Protein 8UKP (pdb70)

Sequence (337 aa):
GFLRSASLGRRASFHLKEFLAKAKEDFLKKWETPSQNTAQLDQFDRIKTLGTGSFGRVMLVKHKESGNHYAMKILDKQKVVKLKQIEHTLNEKRILQAVNFPFLVKLEFSFKDNSNLYMVMEYVAGGEMFSHLRRIGRFEPHARFYAAQIVLTFEYLHSLDLIYRDLKPENLLIDQQGYIQVTDFGFAKRVKGRTWLCGTPEYLAPEIILSKGYNKAVDWWALGVLIYEMAAGYPPFFADQPIQIYEKIVSGKVRFPSHFSSDLKDLLRNLLQVDLTKRFGNLKNGVNDIKNHKWFATTDWIAIYQRKVEAPFIPKFGDTSNFDSINEKCGKEFTEF

Secondary structure (DSSP, 8-state):
----GGGTS----EE-/-HHHHHHHHHHHHHHHS-----S-TTTEEEEEEEEE-SSEEEEEEEETTTTEEEEEEEEBHHHHHHTSTHHHHHHHHHHHHH---TTBPPEEEEEE-SSBEEEEE----S-BHHHHHHHHS---HHHHHHHHHHHHHHHHHHHTTEE-----GGGEEEPTTS-EEE---TT-EE-SS-B--EE-GGG--HHHHTS--B-THHHHHHHHHHHHHHHHSS-SS--SSHHHHHHHHHHT--PPPTT--HHHHHHHHHHT-SSTTSSTTSSSSTTHHHHTSGGGTT--HHHHHHT-S--S---------S----S--SGGGGS--

Radius of gyration: 19.9 Å; Cα contacts (8 Å, |Δi|>4): 586; chains: 2; bounding box: 53×50×52 Å

Structure (mmCIF, N/CA/C/O backbone):
data_8UKP
#
_entry.id   8UKP
#
_cell.length_a   118.630
_cell.length_b   118.630
_cell.length_c   57.110
_cell.angle_alpha   90.00
_cell.angle_beta   90.00
_cell.angle_gamma   90.00
#
_symmetry.space_group_name_H-M   'P 41 21 2'
#
loop_
_entity.id
_entity.type
_entity.pdbx_description
1 polymer ARG-GLY-PHE-LEU-ARG-SER-ALA-SER-LEU-GLY-ARG-ARG-ALA-SER-PHE-HIS-LEU
2 polymer 'cAMP-dependent protein kinase catalytic subunit alpha'
3 non-polymer 'MAGNESIUM ION'
4 non-polymer 'PHOSPHOAMINOPHOSPHONIC ACID-ADENYLATE ESTER'
5 water water
#
loop_
_atom_site.group_PDB
_atom_site.id
_atom_site.type_symbol
_atom_site.label_atom_id
_atom_site.label_alt_id
_atom_site.label_comp_id
_atom_site.label_asym_id
_atom_site.label_entity_id
_atom_site.label_seq_id
_atom_site.pdbx_PDB_ins_code
_atom_site.Cartn_x
_atom_site.Cartn_y
_atom_site.Cartn_z
_atom_site.occupancy
_atom_site.B_iso_or_equiv
_atom_site.auth_seq_id
_atom_site.auth_comp_id
_atom_site.auth_asym_id
_atom_site.auth_atom_id
_atom_site.pdbx_PDB_model_num
ATOM 1 N N . GLY A 1 2 ? 4.305 57.555 -21.682 1.00 79.28 1969 GLY C N 1
ATOM 2 C CA . GLY A 1 2 ? 5.666 57.177 -21.348 1.00 86.45 1969 GLY C CA 1
ATOM 3 C C . GLY A 1 2 ? 6.011 57.403 -19.889 1.00 104.73 1969 GLY C C 1
ATOM 4 O O . GLY A 1 2 ? 7.053 57.976 -19.569 1.00 107.44 1969 GLY C O 1
ATOM 5 N N . PHE A 1 3 ? 5.130 56.951 -19.001 1.00 107.18 1970 PHE C N 1
ATOM 6 C CA . PHE A 1 3 ? 5.304 57.091 -17.564 1.00 105.21 1970 PHE C CA 1
ATOM 7 C C . PHE A 1 3 ? 5.291 55.719 -16.902 1.00 91.88 1970 PHE C C 1
ATOM 8 O O . PHE A 1 3 ? 4.932 54.708 -17.512 1.00 71.94 1970 PHE C O 1
ATOM 16 N N . LEU A 1 4 ? 5.693 55.697 -15.634 1.00 96.30 1971 LEU C N 1
ATOM 17 C CA . LEU A 1 4 ? 5.619 54.512 -14.780 1.00 75.69 1971 LEU C CA 1
ATOM 18 C C . LEU A 1 4 ? 4.683 54.865 -13.630 1.00 83.87 1971 LEU C C 1
ATOM 19 O O . LEU A 1 4 ? 5.124 55.220 -12.535 1.00 86.70 1971 LEU C O 1
ATOM 24 N N . ARG A 1 5 ? 3.381 54.776 -13.889 1.00 76.76 1972 ARG C N 1
ATOM 25 C CA . ARG A 1 5 ? 2.384 55.194 -12.914 1.00 82.35 1972 ARG C CA 1
ATOM 26 C C . ARG A 1 5 ? 2.231 54.148 -11.817 1.00 77.28 1972 ARG C C 1
ATOM 27 O O . ARG A 1 5 ? 2.239 52.941 -12.083 1.00 68.05 1972 ARG C O 1
ATOM 35 N N . SER A 1 6 ? 2.096 54.624 -10.575 1.00 78.33 1973 SER C N 1
ATOM 36 C CA . SER A 1 6 ? 2.038 53.732 -9.422 1.00 80.21 1973 SER C CA 1
ATOM 37 C C . SER A 1 6 ? 0.821 52.816 -9.441 1.00 75.69 1973 SER C C 1
ATOM 38 O O . SER A 1 6 ? 0.865 51.743 -8.830 1.00 74.93 1973 SER C O 1
ATOM 41 N N . ALA A 1 7 ? -0.261 53.210 -10.118 1.00 62.40 1974 ALA C N 1
ATOM 42 C CA . ALA A 1 7 ? -1.404 52.314 -10.255 1.00 52.39 1974 ALA C CA 1
ATOM 43 C C . ALA A 1 7 ? -1.047 51.082 -11.074 1.00 63.02 1974 ALA C C 1
ATOM 44 O O . ALA A 1 7 ? -1.612 50.005 -10.855 1.00 75.73 1974 ALA C O 1
ATOM 46 N N . SER A 1 8 ? -0.120 51.222 -12.022 1.00 55.91 1975 SER C N 1
ATOM 47 C CA . SER A 1 8 ? 0.375 50.080 -12.779 1.00 55.63 1975 SER C CA 1
ATOM 48 C C . SER A 1 8 ? 1.407 49.269 -12.009 1.00 51.38 1975 SER C C 1
ATOM 49 O O . SER A 1 8 ? 1.834 48.218 -12.499 1.00 63.36 1975 SER C O 1
ATOM 52 N N . LEU A 1 9 ? 1.815 49.726 -10.827 1.00 60.20 1976 LEU C N 1
ATOM 53 C CA . LEU A 1 9 ? 2.797 49.030 -10.009 1.00 52.16 1976 LEU C CA 1
ATOM 54 C C . LEU A 1 9 ? 2.210 48.477 -8.719 1.00 47.20 1976 LEU C C 1
ATOM 55 O O . LEU A 1 9 ? 2.917 47.786 -7.979 1.00 48.64 1976 LEU C O 1
ATOM 60 N N . GLY A 1 10 ? 0.944 48.764 -8.428 1.00 34.89 1977 GLY C N 1
ATOM 61 C CA . GLY A 1 10 ? 0.294 48.219 -7.258 1.00 26.33 1977 GLY C CA 1
ATOM 62 C C . GLY A 1 10 ? -0.063 46.755 -7.429 1.00 32.56 1977 GLY C C 1
ATOM 63 O O . GLY A 1 10 ? 0.142 46.143 -8.478 1.00 47.62 1977 GLY C O 1
ATOM 64 N N . ARG A 1 11 ? -0.605 46.183 -6.356 1.00 26.69 1978 ARG C N 1
ATOM 65 C CA . ARG A 1 11 ? -1.029 44.791 -6.386 1.00 25.45 1978 ARG C CA 1
ATOM 66 C C . ARG A 1 11 ? -2.149 44.607 -7.404 1.00 25.93 1978 ARG C C 1
ATOM 67 O O . ARG A 1 11 ? -2.952 45.512 -7.647 1.00 49.54 1978 ARG C O 1
ATOM 75 N N . ARG A 1 12 ? -2.195 43.425 -8.011 1.00 44.44 1979 ARG C N 1
ATOM 76 C CA . ARG A 1 12 ? -3.121 43.144 -9.100 1.00 36.69 1979 ARG C CA 1
ATOM 77 C C . ARG A 1 12 ? -4.007 41.961 -8.739 1.00 34.09 1979 ARG C C 1
ATOM 78 O O . ARG A 1 12 ? -3.510 40.912 -8.316 1.00 42.22 1979 ARG C O 1
ATOM 86 N N . ALA A 1 13 ? -5.312 42.137 -8.908 1.00 53.85 1980 ALA C N 1
ATOM 87 C CA . ALA A 1 13 ? -6.283 41.088 -8.648 1.00 45.87 1980 ALA C CA 1
ATOM 88 C C . ALA A 1 13 ? -6.569 40.303 -9.926 1.00 55.07 1980 ALA C C 1
ATOM 89 O O . ALA A 1 13 ? -6.222 40.717 -11.035 1.00 59.99 1980 ALA C O 1
ATOM 91 N N . SER A 1 14 ? -7.213 39.152 -9.756 1.00 76.95 1981 SER C N 1
ATOM 92 C CA . SER A 1 14 ? -7.545 38.264 -10.860 1.00 87.43 1981 SER C CA 1
ATOM 93 C C . SER A 1 14 ? -9.041 38.319 -11.140 1.00 102.47 1981 SER C C 1
ATOM 94 O O . SER A 1 14 ? -9.857 38.303 -10.213 1.00 107.20 1981 SER C O 1
ATOM 97 N N . PHE A 1 15 ? -9.393 38.387 -12.419 1.00 111.46 1982 PHE C N 1
ATOM 98 C CA . PHE A 1 15 ? -10.779 38.432 -12.856 1.00 120.35 1982 PHE C CA 1
ATOM 99 C C . PHE A 1 15 ? -11.211 37.075 -13.401 1.00 137.35 1982 PHE C C 1
ATOM 100 O O . PHE A 1 15 ? -10.387 36.205 -13.696 1.00 108.66 1982 PHE C O 1
ATOM 108 N N . HIS A 1 16 ? -12.525 36.905 -13.535 1.00 191.26 1983 HIS C N 1
ATOM 109 C CA . HIS A 1 16 ? -13.087 35.674 -14.076 1.00 184.88 1983 HIS C CA 1
ATOM 110 C C . HIS A 1 16 ? -14.379 35.988 -14.812 1.00 191.18 1983 HIS C C 1
ATOM 111 O O . HIS A 1 16 ? -15.259 36.661 -14.267 1.00 191.66 1983 HIS C O 1
ATOM 118 N N . LEU A 1 17 ? -14.486 35.500 -16.045 1.00 151.84 1984 LEU C N 1
ATOM 119 C CA . LEU A 1 17 ? -15.704 35.649 -16.835 1.00 137.00 1984 LEU C CA 1
ATOM 120 C C . LEU A 1 17 ? -16.052 34.342 -17.540 1.00 124.06 1984 LEU C C 1
ATOM 121 O O . LEU A 1 17 ? -16.375 33.345 -16.897 1.00 129.91 1984 LEU C O 1
ATOM 126 N N . LYS B 2 5 ? 12.669 9.496 -17.619 1.00 102.80 16 LYS E N 1
ATOM 127 C CA . LYS B 2 5 ? 11.264 9.697 -17.288 1.00 98.65 16 LYS E CA 1
ATOM 128 C C . LYS B 2 5 ? 10.861 8.861 -16.078 1.00 107.34 16 LYS E C 1
ATOM 129 O O . LYS B 2 5 ? 9.675 8.616 -15.851 1.00 108.96 16 LYS E O 1
ATOM 131 N N . GLU B 2 6 ? 11.858 8.422 -15.306 1.00 115.53 17 GLU E N 1
ATOM 132 C CA . GLU B 2 6 ? 11.578 7.644 -14.102 1.00 114.84 17 GLU E CA 1
ATOM 133 C C . GLU B 2 6 ? 10.768 8.461 -13.104 1.00 112.82 17 GLU E C 1
ATOM 134 O O . GLU B 2 6 ? 9.754 7.991 -12.574 1.00 112.98 17 GLU E O 1
ATOM 136 N N . PHE B 2 7 ? 11.202 9.695 -12.836 1.00 123.77 18 PHE E N 1
ATOM 137 C CA . PHE B 2 7 ? 10.421 10.583 -11.983 1.00 127.29 18 PHE E CA 1
ATOM 138 C C . PHE B 2 7 ? 9.141 11.034 -12.674 1.00 124.64 18 PHE E C 1
ATOM 139 O O . PHE B 2 7 ? 8.144 11.327 -12.003 1.00 119.39 18 PHE E O 1
ATOM 147 N N . LEU B 2 8 ? 9.143 11.083 -14.008 1.00 115.06 19 LEU E N 1
ATOM 148 C CA . LEU B 2 8 ? 7.949 11.490 -14.742 1.00 111.72 19 LEU E CA 1
ATOM 149 C C . LEU B 2 8 ? 6.852 10.438 -14.632 1.00 98.07 19 LEU E C 1
ATOM 150 O O . LEU B 2 8 ? 5.694 10.762 -14.343 1.00 92.68 19 LEU E O 1
ATOM 155 N N . ALA B 2 9 ? 7.198 9.169 -14.861 1.00 101.88 20 ALA E N 1
ATOM 156 C CA . ALA B 2 9 ? 6.202 8.105 -14.779 1.00 88.05 20 ALA E CA 1
ATOM 157 C C . ALA B 2 9 ? 5.778 7.839 -13.340 1.00 86.89 20 ALA E C 1
ATOM 158 O O . ALA B 2 9 ? 4.621 7.480 -13.094 1.00 85.46 20 ALA E O 1
ATOM 160 N N . LYS B 2 10 ? 6.695 8.000 -12.383 1.00 90.38 21 LYS E N 1
ATOM 161 C CA . LYS B 2 10 ? 6.331 7.835 -10.979 1.00 94.33 21 LYS E CA 1
ATOM 162 C C . LYS B 2 10 ? 5.342 8.906 -10.541 1.00 92.40 21 LYS E C 1
ATOM 163 O O . LYS B 2 10 ? 4.406 8.626 -9.783 1.00 90.52 21 LYS E O 1
ATOM 169 N N . ALA B 2 11 ? 5.532 10.139 -11.013 1.00 94.39 22 ALA E N 1
ATOM 170 C CA . ALA B 2 11 ? 4.632 11.225 -10.638 1.00 81.13 22 ALA E CA 1
ATOM 171 C C . ALA B 2 11 ? 3.249 11.025 -11.243 1.00 82.96 22 ALA E C 1
ATOM 172 O O . ALA B 2 11 ? 2.234 11.166 -10.551 1.00 84.06 22 ALA E O 1
ATOM 174 N N . LYS B 2 12 ? 3.188 10.688 -12.535 1.00 78.06 23 LYS E N 1
ATOM 175 C CA . LYS B 2 12 ? 1.897 10.523 -13.197 1.00 76.97 23 LYS E CA 1
ATOM 176 C C . LYS B 2 12 ? 1.099 9.379 -12.586 1.00 68.79 23 LYS E C 1
ATOM 177 O O . LYS B 2 12 ? -0.117 9.495 -12.395 1.00 74.86 23 LYS E O 1
ATOM 183 N N . GLU B 2 13 ? 1.764 8.265 -12.273 1.00 71.82 24 GLU E N 1
ATOM 184 C CA . GLU B 2 13 ? 1.063 7.125 -11.690 1.00 86.19 24 GLU E CA 1
ATOM 185 C C . GLU B 2 13 ? 0.508 7.468 -10.313 1.00 79.64 24 GLU E C 1
ATOM 186 O O . GLU B 2 13 ? -0.668 7.216 -10.025 1.00 73.76 24 GLU E O 1
ATOM 188 N N . ASP B 2 14 ? 1.342 8.049 -9.447 1.00 75.95 25 ASP E N 1
ATOM 189 C CA . ASP B 2 14 ? 0.881 8.442 -8.121 1.00 73.27 25 ASP E CA 1
ATOM 190 C C . ASP B 2 14 ? -0.103 9.603 -8.170 1.00 77.66 25 ASP E C 1
ATOM 191 O O . ASP B 2 14 ? -0.887 9.775 -7.230 1.00 84.62 25 ASP E O 1
ATOM 196 N N . PHE B 2 15 ? -0.082 10.402 -9.239 1.00 79.53 26 PHE E N 1
ATOM 197 C CA . PHE B 2 15 ? -1.058 11.477 -9.391 1.00 71.21 26 PHE E CA 1
ATOM 198 C C . PHE B 2 15 ? -2.407 10.930 -9.841 1.00 64.27 26 PHE E C 1
ATOM 199 O O . PHE B 2 15 ? -3.434 11.172 -9.196 1.00 68.07 26 PHE E O 1
ATOM 207 N N . LEU B 2 16 ? -2.420 10.189 -10.954 1.00 69.17 27 LEU E N 1
ATOM 208 C CA . LEU B 2 16 ? -3.664 9.612 -11.454 1.00 72.31 27 LEU E CA 1
ATOM 209 C C . LEU B 2 16 ? -4.310 8.692 -10.426 1.00 77.46 27 LEU E C 1
ATOM 210 O O . LEU B 2 16 ? -5.538 8.549 -10.408 1.00 80.19 27 LEU E O 1
ATOM 215 N N . LYS B 2 17 ? -3.506 8.065 -9.565 1.00 73.02 28 LYS E N 1
ATOM 216 C CA . LYS B 2 17 ? -4.064 7.255 -8.487 1.00 68.99 28 LYS E CA 1
ATOM 217 C C . LYS B 2 17 ? -4.700 8.137 -7.420 1.00 72.51 28 LYS E C 1
ATOM 218 O O . LYS B 2 17 ? -5.813 7.864 -6.955 1.00 85.29 28 LYS E O 1
ATOM 220 N N . LYS B 2 18 ? -4.006 9.206 -7.020 1.00 75.85 29 LYS E N 1
ATOM 221 C CA . LYS B 2 18 ? -4.580 10.138 -6.056 1.00 72.71 29 LYS E CA 1
ATOM 222 C C . LYS B 2 18 ? -5.716 10.946 -6.668 1.00 78.11 29 LYS E C 1
ATOM 223 O O . LYS B 2 18 ? -6.638 11.357 -5.954 1.00 83.32 29 LYS E O 1
ATOM 225 N N . TRP B 2 19 ? -5.670 11.176 -7.982 1.00 68.33 30 TRP E N 1
ATOM 226 C CA . TRP B 2 19 ? -6.727 11.933 -8.645 1.00 73.96 30 TRP E CA 1
ATOM 227 C C . TRP B 2 19 ? -8.054 11.186 -8.604 1.00 87.53 30 TRP E C 1
ATOM 228 O O . TRP B 2 19 ? -9.109 11.791 -8.379 1.00 103.50 30 TRP E O 1
ATOM 239 N N . GLU B 2 20 ? -8.022 9.867 -8.817 1.00 92.31 31 GLU E N 1
ATOM 240 C CA . GLU B 2 20 ? -9.257 9.090 -8.824 1.00 94.89 31 GLU E CA 1
ATOM 241 C C . GLU B 2 20 ? -9.864 8.975 -7.433 1.00 98.74 31 GLU E C 1
ATOM 242 O O . GLU B 2 20 ? -11.092 8.933 -7.295 1.00 96.83 31 GLU E O 1
ATOM 248 N N . THR B 2 21 ? -9.033 8.916 -6.400 1.00 107.69 32 THR E N 1
ATOM 249 C CA . THR B 2 21 ? -9.531 8.878 -5.033 1.00 104.11 32 THR E CA 1
ATOM 250 C C . THR B 2 21 ? -9.153 10.164 -4.312 1.00 87.81 32 THR E C 1
ATOM 251 O O . THR B 2 21 ? -8.127 10.210 -3.620 1.00 76.18 32 THR E O 1
ATOM 255 N N . PRO B 2 22 ? -9.948 11.227 -4.444 1.00 89.77 33 PRO E N 1
ATOM 256 C CA . PRO B 2 22 ? -9.625 12.493 -3.773 1.00 105.61 33 PRO E CA 1
ATOM 257 C C . PRO B 2 22 ? -10.049 12.455 -2.313 1.00 108.46 33 PRO E C 1
ATOM 258 O O . PRO B 2 22 ? -11.241 12.482 -1.993 1.00 106.12 33 PRO E O 1
ATOM 262 N N . SER B 2 23 ? -9.063 12.389 -1.420 1.00 102.89 34 SER E N 1
ATOM 263 C CA . SER B 2 23 ? -9.338 12.248 0.003 1.00 96.14 34 SER E CA 1
ATOM 264 C C . SER B 2 23 ? -10.084 13.466 0.539 1.00 103.38 34 SER E C 1
ATOM 265 O O . SER B 2 23 ? -9.980 14.574 0.006 1.00 101.40 34 SER E O 1
ATOM 268 N N . GLN B 2 24 ? -10.846 13.245 1.607 1.00 114.49 35 GLN E N 1
ATOM 269 C CA . GLN B 2 24 ? -11.643 14.300 2.214 1.00 105.11 35 GLN E CA 1
ATOM 270 C C . GLN B 2 24 ? -12.004 13.890 3.633 1.00 110.81 35 GLN E C 1
ATOM 271 O O . GLN B 2 24 ? -11.890 12.720 4.007 1.00 103.20 35 GLN E O 1
ATOM 273 N N . ASN B 2 25 ? -12.448 14.877 4.413 1.00 125.74 36 ASN E N 1
ATOM 274 C CA . ASN B 2 25 ? -12.823 14.672 5.813 1.00 126.35 36 ASN E CA 1
ATOM 275 C C . ASN B 2 25 ? -11.687 14.017 6.595 1.00 129.02 36 ASN E C 1
ATOM 276 O O . ASN B 2 25 ? -11.896 13.090 7.381 1.00 128.97 36 ASN E O 1
ATOM 278 N N . THR B 2 26 ? -10.469 14.508 6.376 1.00 114.70 37 THR E N 1
ATOM 279 C CA . THR B 2 26 ? -9.272 13.939 6.980 1.00 112.95 37 THR E CA 1
ATOM 280 C C . THR B 2 26 ? -8.780 14.731 8.186 1.00 118.95 37 THR E C 1
ATOM 281 O O . THR B 2 26 ? -7.673 14.473 8.671 1.00 115.75 37 THR E O 1
ATOM 285 N N . ALA B 2 27 ? -9.570 15.681 8.679 1.00 112.41 38 ALA E N 1
ATOM 286 C CA . ALA B 2 27 ? -9.230 16.429 9.883 1.00 115.20 38 ALA E CA 1
ATOM 287 C C . ALA B 2 27 ? -10.492 17.109 10.398 1.00 115.18 38 ALA E C 1
ATOM 288 O O . ALA B 2 27 ? -11.558 17.036 9.781 1.00 99.98 38 ALA E O 1
ATOM 290 N N . GLN B 2 28 ? -10.361 17.775 11.542 1.00 119.57 39 GLN E N 1
ATOM 291 C CA . GLN B 2 28 ? -11.467 18.470 12.182 1.00 122.91 39 GLN E CA 1
ATOM 292 C C . GLN B 2 28 ? -11.125 19.943 12.339 1.00 121.35 39 GLN E C 1
ATOM 293 O O . GLN B 2 28 ? -9.987 20.292 12.671 1.00 117.67 39 GLN E O 1
ATOM 295 N N . LEU B 2 29 ? -12.114 20.806 12.087 1.00 117.49 40 LEU E N 1
ATOM 296 C CA . LEU B 2 29 ? -11.923 22.229 12.347 1.00 101.61 40 LEU E CA 1
ATOM 297 C C . LEU B 2 29 ? -11.570 22.468 13.805 1.00 106.94 40 LEU E C 1
ATOM 298 O O . LEU B 2 29 ? -10.717 23.308 14.115 1.00 110.79 40 LEU E O 1
ATOM 303 N N . ASP B 2 30 ? -12.236 21.753 14.715 1.00 110.24 41 ASP E N 1
ATOM 304 C CA . ASP B 2 30 ? -12.014 21.969 16.140 1.00 123.22 41 ASP E CA 1
ATOM 305 C C . ASP B 2 30 ? -10.595 21.605 16.553 1.00 126.73 41 ASP E C 1
ATOM 306 O O . ASP B 2 30 ? -10.076 22.157 17.530 1.00 140.29 41 ASP E O 1
ATOM 308 N N . GLN B 2 31 ? -9.954 20.682 15.830 1.00 121.23 42 GLN E N 1
ATOM 309 C CA . GLN B 2 31 ? -8.595 20.275 16.178 1.00 118.31 42 GLN E CA 1
ATOM 310 C C . GLN B 2 31 ? -7.637 21.458 16.120 1.00 126.55 42 GLN E C 1
ATOM 311 O O . GLN B 2 31 ? -6.856 21.688 17.051 1.00 127.96 42 GLN E O 1
ATOM 313 N N . PHE B 2 32 ? -7.685 22.224 15.035 1.00 118.08 43 PHE E N 1
ATOM 314 C CA . PHE B 2 32 ? -6.900 23.442 14.938 1.00 107.43 43 PHE E CA 1
ATOM 315 C C . PHE B 2 32 ? -7.533 24.542 15.782 1.00 108.81 43 PHE E C 1
ATOM 316 O O . PHE B 2 32 ? -8.757 24.617 15.925 1.00 112.37 43 PHE E O 1
ATOM 324 N N . ASP B 2 33 ? -6.689 25.399 16.346 1.00 104.75 44 ASP E N 1
ATOM 325 C CA . ASP B 2 33 ? -7.149 26.560 17.096 1.00 116.06 44 ASP E CA 1
ATOM 326 C C . ASP B 2 33 ? -6.991 27.817 16.252 1.00 114.15 44 ASP E C 1
ATOM 327 O O . ASP B 2 33 ? -6.029 27.948 15.489 1.00 102.49 44 ASP E O 1
ATOM 332 N N . ARG B 2 34 ? -7.939 28.739 16.399 1.00 108.79 45 ARG E N 1
ATOM 333 C CA . ARG B 2 34 ? -7.924 29.957 15.602 1.00 102.39 45 ARG E CA 1
ATOM 334 C C . ARG B 2 34 ? -6.753 30.848 15.997 1.00 113.39 45 ARG E C 1
ATOM 335 O O . ARG B 2 34 ? -6.543 31.132 17.180 1.00 122.44 45 ARG E O 1
ATOM 343 N N . ILE B 2 35 ? -5.987 31.282 14.997 1.00 110.44 46 ILE E N 1
ATOM 344 C CA . ILE B 2 35 ? -4.915 32.253 15.185 1.00 99.39 46 ILE E CA 1
ATOM 345 C C . ILE B 2 35 ? -5.223 33.445 14.284 1.00 98.77 46 ILE E C 1
ATOM 346 O O . ILE B 2 35 ? -6.291 33.503 13.663 1.00 114.84 46 ILE E O 1
ATOM 351 N N . LYS B 2 36 ? -4.304 34.406 14.212 1.00 81.88 47 LYS E N 1
ATOM 352 C CA . LYS B 2 36 ? -4.540 35.607 13.421 1.00 82.45 47 LYS E CA 1
ATOM 353 C C . LYS B 2 36 ? -4.686 35.265 11.943 1.00 90.95 47 LYS E C 1
ATOM 354 O O . LYS B 2 36 ? -3.916 34.473 11.391 1.00 86.94 47 LYS E O 1
ATOM 356 N N . THR B 2 37 ? -5.683 35.872 11.303 1.00 96.95 48 THR E N 1
ATOM 357 C CA . THR B 2 37 ? -5.942 35.612 9.896 1.00 94.54 48 THR E CA 1
ATOM 358 C C . THR B 2 37 ? -4.892 36.294 9.023 1.00 89.58 48 THR E C 1
ATOM 359 O O . THR B 2 37 ? -4.213 37.237 9.438 1.00 111.60 48 THR E O 1
ATOM 363 N N . LEU B 2 38 ? -4.770 35.804 7.791 1.00 95.42 49 LEU E N 1
ATOM 364 C CA . LEU B 2 38 ? -3.801 36.323 6.833 1.00 96.12 49 LEU E CA 1
ATOM 365 C C . LEU B 2 38 ? -4.432 37.220 5.777 1.00 88.98 49 LEU E C 1
ATOM 366 O O . LEU B 2 38 ? -3.882 38.280 5.464 1.00 84.72 49 LEU E O 1
ATOM 371 N N . GLY B 2 39 ? -5.571 36.820 5.223 1.00 67.81 50 GLY E N 1
ATOM 372 C CA . GLY B 2 39 ? -6.228 37.615 4.200 1.00 92.34 50 GLY E CA 1
ATOM 373 C C . GLY B 2 39 ? -7.632 37.110 3.962 1.00 101.83 50 GLY E C 1
ATOM 374 O O . GLY B 2 39 ? -8.038 36.065 4.475 1.00 99.90 50 GLY E O 1
ATOM 375 N N . THR B 2 40 ? -8.377 37.879 3.172 1.00 99.93 51 THR E N 1
ATOM 376 C CA . THR B 2 40 ? -9.754 37.538 2.850 1.00 97.21 51 THR E CA 1
ATOM 377 C C . THR B 2 40 ? -10.008 37.799 1.373 1.00 113.53 51 THR E C 1
ATOM 378 O O . THR B 2 40 ? -9.269 38.533 0.712 1.00 103.39 51 THR E O 1
ATOM 382 N N . GLY B 2 41 ? -11.070 37.183 0.863 1.00 109.28 52 GLY E N 1
ATOM 383 C CA . GLY B 2 41 ? -11.478 37.381 -0.512 1.00 114.66 52 GLY E CA 1
ATOM 384 C C . GLY B 2 41 ? -12.979 37.522 -0.644 1.00 115.91 52 GLY E C 1
ATOM 385 O O . GLY B 2 41 ? -13.694 37.569 0.362 1.00 112.61 52 GLY E O 1
ATOM 38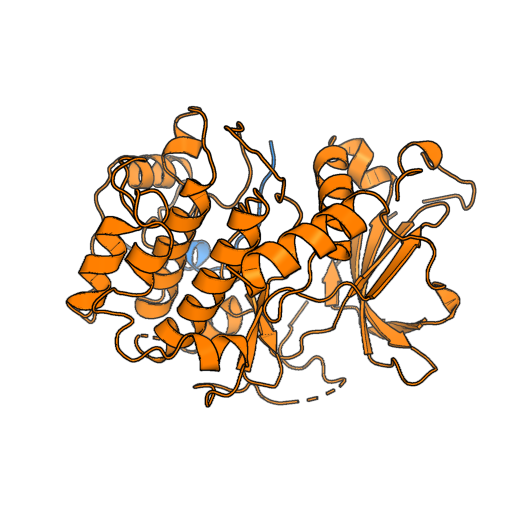6 N N . SER B 2 42 ? -13.472 37.594 -1.882 1.00 120.63 53 SER E N 1
ATOM 387 C CA . SER B 2 42 ? -14.912 37.700 -2.088 1.00 124.99 53 SER E CA 1
ATOM 388 C C . SER B 2 42 ? -15.627 36.406 -1.729 1.00 125.83 53 SER E C 1
ATOM 389 O O . SER B 2 42 ? -16.800 36.435 -1.339 1.00 140.84 53 SER E O 1
ATOM 392 N N . PHE B 2 43 ? -14.941 35.267 -1.843 1.00 131.19 54 PHE E N 1
ATOM 393 C CA . PHE B 2 43 ? -15.566 33.972 -1.602 1.00 136.15 54 PHE E CA 1
ATOM 394 C C . PHE B 2 43 ? -15.344 33.463 -0.185 1.00 116.58 54 PHE E C 1
ATOM 395 O O . PHE B 2 43 ? -16.223 32.809 0.383 1.00 107.24 54 PHE E O 1
ATOM 403 N N . GLY B 2 44 ? -14.196 33.736 0.401 1.00 108.68 55 GLY E N 1
ATOM 404 C CA . GLY B 2 44 ? -13.929 33.263 1.738 1.00 84.05 55 GLY E CA 1
ATOM 405 C C . GLY B 2 44 ? -12.823 34.029 2.404 1.00 99.31 55 GLY E C 1
ATOM 406 O O . GLY B 2 44 ? -12.544 35.180 2.066 1.00 89.09 55 GLY E O 1
ATOM 407 N N . ARG B 2 45 ? -12.186 33.371 3.368 1.00 89.50 56 ARG E N 1
ATOM 408 C CA . ARG B 2 45 ? -11.095 33.956 4.129 1.00 88.90 56 ARG E CA 1
ATOM 409 C C . ARG B 2 45 ? -9.915 32.997 4.148 1.00 74.86 56 ARG E C 1
ATOM 410 O O . ARG B 2 45 ? -10.083 31.774 4.176 1.00 65.93 56 ARG E O 1
ATOM 412 N N . VAL B 2 46 ? -8.715 33.569 4.127 1.00 74.03 57 VAL E N 1
ATOM 413 C CA . VAL B 2 46 ? -7.469 32.818 4.215 1.00 71.60 57 VAL E CA 1
ATOM 414 C C . VAL B 2 46 ? -6.838 33.118 5.566 1.00 88.45 57 VAL E C 1
ATOM 415 O O . VAL B 2 46 ? -6.600 34.285 5.901 1.00 95.58 57 VAL E O 1
ATOM 419 N N . MET B 2 47 ? -6.566 32.073 6.340 1.00 84.24 58 MET E N 1
ATOM 420 C CA . MET B 2 47 ? -6.119 32.235 7.713 1.00 71.75 58 MET E CA 1
ATOM 421 C C . MET B 2 47 ? -4.878 31.395 7.975 1.00 84.13 58 MET E C 1
ATOM 422 O O . MET B 2 47 ? -4.502 30.521 7.189 1.00 80.30 58 MET E O 1
ATOM 427 N N . LEU B 2 48 ? -4.240 31.689 9.104 1.00 90.34 59 LEU E N 1
ATOM 428 C CA . LEU B 2 48 ? -3.157 30.889 9.658 1.00 81.89 59 LEU E CA 1
ATOM 429 C C . LEU B 2 48 ? -3.653 30.284 10.963 1.00 95.17 59 LEU E C 1
ATOM 430 O O . LEU B 2 48 ? -4.106 31.012 11.852 1.00 86.73 59 LEU E O 1
ATOM 435 N N . VAL B 2 49 ? -3.587 28.957 11.070 1.00 111.53 60 VAL E N 1
ATOM 436 C CA . VAL B 2 49 ? -4.081 28.248 12.240 1.00 115.37 60 VAL E CA 1
ATOM 437 C C . VAL B 2 49 ? -2.965 27.381 12.806 1.00 118.73 60 VAL E C 1
ATOM 438 O O . VAL B 2 49 ? -1.984 27.067 12.129 1.00 121.12 60 VAL E O 1
ATOM 442 N N . LYS B 2 50 ? -3.131 26.995 14.068 1.00 112.16 61 LYS E N 1
ATOM 443 C CA . LYS B 2 50 ? -2.166 26.166 14.775 1.00 114.75 61 LYS E CA 1
ATOM 444 C C . LYS B 2 50 ? -2.851 24.898 15.261 1.00 110.33 61 LYS E C 1
ATOM 445 O O . LYS B 2 50 ? -3.913 24.963 15.889 1.00 97.37 61 LYS E O 1
ATOM 447 N N . HIS B 2 51 ? -2.246 23.750 14.967 1.00 107.62 62 HIS E N 1
ATOM 448 C CA . HIS B 2 51 ? -2.756 22.469 15.432 1.00 106.08 62 HIS E CA 1
ATOM 449 C C . HIS B 2 51 ? -2.223 22.181 16.828 1.00 108.43 62 HIS E C 1
ATOM 450 O O . HIS B 2 51 ? -1.067 22.482 17.138 1.00 109.00 62 HIS E O 1
ATOM 457 N N . LYS B 2 52 ? -3.078 21.593 17.671 1.00 113.91 63 LYS E N 1
ATOM 458 C CA . LYS B 2 52 ? -2.684 21.320 19.050 1.00 114.27 63 LYS E CA 1
ATOM 459 C C . LYS B 2 52 ? -1.557 20.299 19.126 1.00 117.78 63 LYS E C 1
ATOM 460 O O . LYS B 2 52 ? -0.696 20.392 20.008 1.00 110.41 63 LYS E O 1
ATOM 466 N N . GLU B 2 53 ? -1.537 19.329 18.212 1.00 126.59 64 GLU E N 1
ATOM 467 C CA . GLU B 2 53 ? -0.458 18.349 18.166 1.00 133.48 64 GLU E CA 1
ATOM 468 C C . GLU B 2 53 ? 0.789 18.957 17.538 1.00 133.08 64 GLU E C 1
ATOM 469 O O . GLU B 2 53 ? 0.944 20.183 17.509 1.00 127.39 64 GLU E O 1
ATOM 471 N N . SER B 2 54 ? 1.684 18.110 17.027 1.00 148.09 65 SER E N 1
ATOM 472 C CA . SER B 2 54 ? 2.930 18.593 16.442 1.00 162.31 65 SER E CA 1
ATOM 473 C C . SER B 2 54 ? 2.725 19.333 15.126 1.00 157.03 65 SER E C 1
ATOM 474 O O . SER B 2 54 ? 3.684 19.924 14.617 1.00 164.68 65 SER E O 1
ATOM 477 N N . GLY B 2 55 ? 1.513 19.313 14.564 1.00 133.45 66 GLY E N 1
ATOM 478 C CA . GLY B 2 55 ? 1.272 20.035 13.324 1.00 127.42 66 GLY E CA 1
ATOM 479 C C . GLY B 2 55 ? 1.528 21.524 13.463 1.00 129.34 66 GLY E C 1
ATOM 480 O O . GLY B 2 55 ? 2.244 22.122 12.657 1.00 121.85 66 GLY E O 1
ATOM 481 N N . ASN B 2 56 ? 0.943 22.137 14.489 1.00 128.49 67 ASN E N 1
ATOM 482 C CA . ASN B 2 56 ? 1.175 23.543 14.847 1.00 117.45 67 ASN E CA 1
ATOM 483 C C . ASN B 2 56 ? 0.750 24.415 13.667 1.00 122.74 67 ASN E C 1
ATOM 484 O O . ASN B 2 56 ? -0.357 24.218 13.141 1.00 123.34 67 ASN E O 1
ATOM 486 N N . HIS B 2 57 ? 1.583 25.349 13.209 1.00 132.79 68 HIS E N 1
ATOM 487 C CA . HIS B 2 57 ? 1.139 26.381 12.280 1.00 132.92 68 HIS E CA 1
ATOM 488 C C . HIS B 2 57 ? 0.726 25.790 10.935 1.00 127.21 68 HIS E C 1
ATOM 489 O O . HIS B 2 57 ? 1.378 24.887 10.404 1.00 131.87 68 HIS E O 1
ATOM 496 N N . TYR B 2 58 ? -0.367 26.319 10.386 1.00 103.95 69 TYR E N 1
ATOM 497 C CA . TYR B 2 58 ? -0.913 25.873 9.112 1.00 90.17 69 TYR E CA 1
ATOM 498 C C . TYR B 2 58 ? -1.744 26.999 8.515 1.00 85.96 69 TYR E C 1
ATOM 499 O O . TYR B 2 58 ? -2.417 27.730 9.245 1.00 93.63 69 TYR E O 1
ATOM 508 N N . ALA B 2 59 ? -1.697 27.128 7.192 1.00 72.80 70 ALA E N 1
ATOM 509 C CA . ALA B 2 59 ? -2.506 28.101 6.469 1.00 71.24 70 ALA E CA 1
ATOM 510 C C . ALA B 2 59 ? -3.753 27.413 5.932 1.00 75.40 70 ALA E C 1
ATOM 511 O O . ALA B 2 59 ? -3.656 26.393 5.243 1.00 69.99 70 ALA E O 1
ATOM 513 N N . MET B 2 60 ? -4.921 27.967 6.246 1.00 60.18 71 MET E N 1
ATOM 514 C CA . MET B 2 60 ? -6.187 27.332 5.909 1.00 67.98 71 MET E CA 1
ATOM 515 C C . MET B 2 60 ? -7.129 28.339 5.267 1.00 63.12 71 MET E C 1
ATOM 516 O O . MET B 2 60 ? -7.187 29.501 5.681 1.00 59.81 71 MET E O 1
ATOM 521 N N . LYS B 2 61 ? -7.869 27.884 4.258 1.00 62.33 72 LYS E N 1
ATOM 522 C CA . LYS B 2 61 ? -8.881 28.688 3.590 1.00 68.86 72 LYS E CA 1
ATOM 523 C C . LYS B 2 61 ? -10.270 28.221 4.006 1.00 63.20 72 LYS E C 1
ATOM 524 O O . LYS B 2 61 ? -10.537 27.016 4.074 1.00 64.70 72 LYS E O 1
ATOM 530 N N . ILE B 2 62 ? -11.148 29.180 4.289 1.00 59.92 73 ILE E N 1
ATOM 531 C CA . ILE B 2 62 ? -12.528 28.910 4.679 1.00 74.19 73 ILE E CA 1
ATOM 532 C C . ILE B 2 62 ? -13.426 29.566 3.640 1.00 80.20 73 ILE E C 1
ATOM 533 O O . ILE B 2 62 ? -13.546 30.796 3.604 1.00 59.41 73 ILE E O 1
ATOM 538 N N . LEU B 2 63 ? -14.060 28.753 2.801 1.00 97.71 74 LEU E N 1
ATOM 539 C CA . LEU B 2 63 ? -14.906 29.241 1.721 1.00 108.11 74 LEU E CA 1
ATOM 540 C C . LEU B 2 63 ? -16.368 28.936 2.015 1.00 111.19 74 LEU E C 1
ATOM 541 O O . LEU B 2 63 ? -16.696 27.865 2.532 1.00 107.10 74 LEU E O 1
ATOM 546 N N . ASP B 2 64 ? -17.242 29.879 1.677 1.00 115.05 75 ASP E N 1
ATOM 547 C CA . ASP B 2 64 ? -18.672 29.721 1.895 1.00 122.51 75 ASP E CA 1
ATOM 548 C C . ASP B 2 64 ? -19.329 29.155 0.643 1.00 132.99 75 ASP E C 1
ATOM 549 O O . ASP B 2 64 ? -19.017 29.569 -0.477 1.00 142.53 75 ASP E O 1
ATOM 554 N N . LYS B 2 65 ? -20.241 28.199 0.843 1.00 125.58 76 LYS E N 1
ATOM 555 C CA . LYS B 2 65 ? -20.931 27.589 -0.289 1.00 102.06 76 LYS E CA 1
ATOM 556 C C . LYS B 2 65 ? -21.785 28.605 -1.036 1.00 119.85 76 LYS E C 1
ATOM 557 O O . LYS B 2 65 ? -21.982 28.476 -2.249 1.00 132.43 76 LYS E O 1
ATOM 559 N N . GLN B 2 66 ? -22.295 29.618 -0.333 1.00 119.42 77 GLN E N 1
ATOM 560 C CA . GLN B 2 66 ? -23.064 30.673 -0.985 1.00 126.90 77 GLN E CA 1
ATOM 561 C C . GLN B 2 66 ? -22.239 31.384 -2.048 1.00 130.10 77 GLN E C 1
ATOM 562 O O . GLN B 2 66 ? -22.751 31.721 -3.122 1.00 125.73 77 GLN E O 1
ATOM 568 N N . LYS B 2 67 ? -20.957 31.613 -1.768 1.00 137.09 78 LYS E N 1
ATOM 569 C CA . LYS B 2 67 ? -20.143 32.458 -2.635 1.00 128.85 78 LYS E CA 1
ATOM 570 C C . LYS B 2 67 ? -19.836 31.777 -3.962 1.00 124.74 78 LYS E C 1
ATOM 571 O O . LYS B 2 67 ? -19.893 32.413 -5.021 1.00 118.25 78 LYS E O 1
ATOM 577 N N . VAL B 2 68 ? -19.498 30.488 -3.927 1.00 134.78 79 VAL E N 1
ATOM 578 C CA . VAL B 2 68 ? -19.129 29.792 -5.153 1.00 131.19 79 VAL E CA 1
ATOM 579 C C . VAL B 2 68 ? -20.343 29.464 -6.013 1.00 131.83 79 VAL E C 1
ATOM 580 O O . VAL B 2 68 ? -20.205 29.291 -7.230 1.00 125.17 79 VAL E O 1
ATOM 584 N N . VAL B 2 69 ? -21.531 29.376 -5.413 1.00 132.35 80 VAL E N 1
ATOM 585 C CA . VAL B 2 69 ? -22.745 29.128 -6.183 1.00 131.72 80 VAL E CA 1
ATOM 586 C C . VAL B 2 69 ? -23.294 30.428 -6.770 1.00 123.31 80 VAL E C 1
ATOM 587 O O . VAL B 2 69 ? -23.953 30.411 -7.817 1.00 130.94 80 VAL E O 1
ATOM 591 N N . LYS B 2 70 ? -23.013 31.569 -6.132 1.00 113.99 81 LYS E N 1
ATOM 592 C CA . LYS B 2 70 ? -23.649 32.825 -6.523 1.00 112.64 81 LYS E CA 1
ATOM 593 C C . LYS B 2 70 ? -23.160 33.307 -7.885 1.00 124.12 81 LYS E C 1
ATOM 594 O O .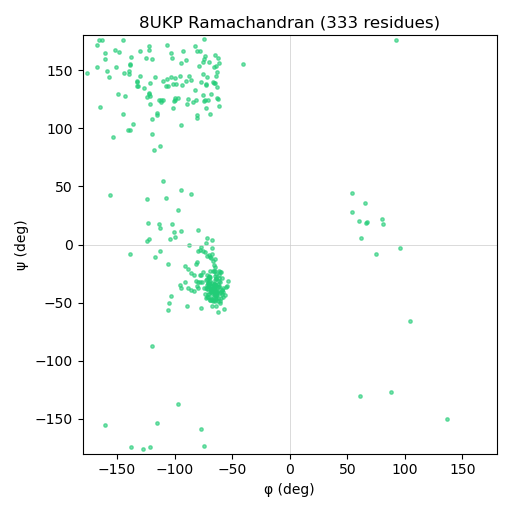 LYS B 2 70 ? -23.964 33.690 -8.742 1.00 117.14 81 LYS E O 1
ATOM 596 N N . LEU B 2 71 ? -21.846 33.313 -8.102 1.00 119.85 82 LEU E N 1
ATOM 597 C CA . LEU B 2 71 ? -21.262 33.807 -9.345 1.00 114.44 82 LEU E CA 1
ATOM 598 C C . LEU B 2 71 ? -20.832 32.673 -10.273 1.00 118.69 82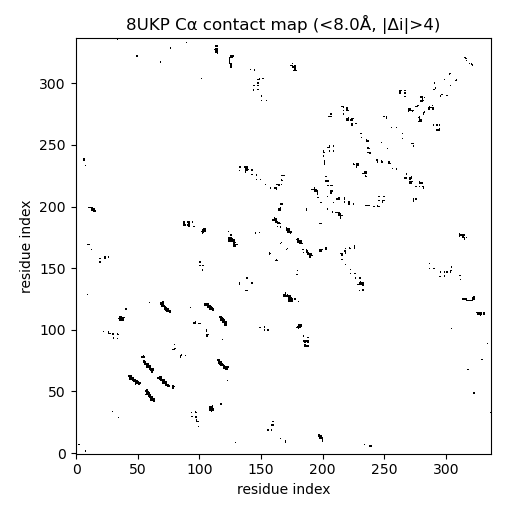 LEU E C 1
ATOM 599 O O . LEU B 2 71 ? -20.040 32.897 -11.194 1.00 119.24 82 LEU E O 1
ATOM 604 N N . LYS B 2 72 ? -21.331 31.457 -10.046 1.00 120.38 83 LYS E N 1
ATOM 605 C CA . LYS B 2 72 ? -20.991 30.291 -10.863 1.00 104.69 83 LYS E CA 1
ATOM 606 C C . LYS B 2 72 ? -19.497 29.977 -10.838 1.00 115.35 83 LYS E C 1
ATOM 607 O O . LYS B 2 72 ? -18.987 29.300 -11.737 1.00 113.71 83 LYS E O 1
ATOM 609 N N . GLN B 2 73 ? -18.786 30.464 -9.819 1.00 125.35 84 GLN E N 1
ATOM 610 C CA . GLN B 2 73 ? -17.381 30.131 -9.613 1.00 128.14 84 GLN E CA 1
ATOM 611 C C . GLN B 2 73 ? -17.194 28.704 -9.110 1.00 124.51 84 GLN E C 1
ATOM 612 O O . GLN B 2 73 ? -16.056 28.281 -8.883 1.00 134.92 84 GLN E O 1
ATOM 618 N N . ILE B 2 74 ? -18.284 27.947 -8.956 1.00 103.04 85 ILE E N 1
ATOM 619 C CA . ILE B 2 74 ? -18.208 26.580 -8.455 1.00 101.50 85 ILE E CA 1
ATOM 620 C C . ILE B 2 74 ? -17.355 25.694 -9.355 1.00 99.28 85 ILE E C 1
ATOM 621 O O . ILE B 2 74 ? -16.808 24.686 -8.894 1.00 100.81 85 ILE E O 1
ATOM 626 N N . GLU B 2 75 ? -17.213 26.056 -10.633 1.00 98.40 86 GLU E N 1
ATOM 627 C CA . GLU B 2 75 ? -16.429 25.237 -11.554 1.00 107.46 86 GLU E CA 1
ATOM 628 C C . GLU B 2 75 ? -14.957 25.209 -11.162 1.00 102.03 86 GLU E C 1
ATOM 629 O O . GLU B 2 75 ? -14.293 24.175 -11.298 1.00 84.98 86 GLU E O 1
ATOM 631 N N . HIS B 2 76 ? -14.430 26.330 -10.671 1.00 104.71 87 HIS E N 1
ATOM 632 C CA . HIS B 2 76 ? -13.019 26.424 -10.323 1.00 107.83 87 HIS E CA 1
ATOM 633 C C . HIS B 2 76 ? -12.718 25.989 -8.897 1.00 105.82 87 HIS E C 1
ATOM 634 O O . HIS B 2 76 ? -11.568 25.647 -8.598 1.00 102.94 87 HIS E O 1
ATOM 641 N N . THR B 2 77 ? -13.716 25.993 -8.012 1.00 89.14 88 THR E N 1
ATOM 642 C CA . THR B 2 77 ? -13.483 25.578 -6.635 1.00 83.10 88 THR E CA 1
ATOM 643 C C . THR B 2 77 ? -13.405 24.064 -6.500 1.00 70.30 88 THR E C 1
ATOM 644 O O . THR B 2 77 ? -12.758 23.562 -5.575 1.00 82.92 88 THR E O 1
ATOM 648 N N . LEU B 2 78 ? -14.051 23.324 -7.404 1.00 70.92 89 LEU E N 1
ATOM 649 C CA . LEU B 2 78 ? -13.939 21.870 -7.385 1.00 76.40 89 LEU E CA 1
ATOM 650 C C . LEU B 2 78 ? -12.635 21.406 -8.020 1.00 70.14 89 LEU E C 1
ATOM 651 O O . LEU B 2 78 ? -12.024 20.439 -7.550 1.00 49.44 89 LEU E O 1
ATOM 656 N N . ASN B 2 79 ? -12.198 22.078 -9.089 1.00 83.73 90 ASN E N 1
ATOM 657 C CA . ASN B 2 79 ? -10.909 21.752 -9.691 1.00 85.26 90 ASN E CA 1
ATOM 658 C C . ASN B 2 79 ? -9.765 22.048 -8.730 1.00 85.75 90 ASN E C 1
ATOM 659 O O . ASN B 2 79 ? -8.763 21.324 -8.704 1.00 81.60 90 ASN E O 1
ATOM 664 N N . GLU B 2 80 ? -9.903 23.104 -7.925 1.00 76.82 91 GLU E N 1
ATOM 665 C CA . GLU B 2 80 ? -8.795 23.558 -7.091 1.00 66.28 91 GLU E CA 1
ATOM 666 C C . GLU B 2 80 ? -8.414 22.511 -6.051 1.00 66.92 91 GLU E C 1
ATOM 667 O O . GLU B 2 80 ? -7.244 22.126 -5.941 1.00 64.08 91 GLU E O 1
ATOM 673 N N . LYS B 2 81 ? -9.393 22.034 -5.278 1.00 65.15 92 LYS E N 1
ATOM 674 C CA . LYS B 2 81 ? -9.095 21.066 -4.226 1.00 67.77 92 LYS E CA 1
ATOM 675 C C . LYS B 2 81 ? -8.570 19.760 -4.807 1.00 66.46 92 LYS E C 1
ATOM 676 O O . LYS B 2 81 ? -7.603 19.187 -4.290 1.00 82.95 92 LYS E O 1
ATOM 682 N N . ARG B 2 82 ? -9.192 19.275 -5.883 1.00 57.38 93 ARG E N 1
ATOM 683 C CA . ARG B 2 82 ? -8.804 17.988 -6.451 1.00 61.90 93 ARG E CA 1
ATOM 684 C C . ARG B 2 82 ? -7.379 18.025 -6.988 1.00 64.22 93 ARG E C 1
ATOM 685 O O . ARG B 2 82 ? -6.618 17.065 -6.820 1.00 60.27 93 ARG E O 1
ATOM 693 N N . ILE B 2 83 ? -6.999 19.127 -7.638 1.00 73.13 94 ILE E N 1
ATOM 694 C CA . ILE B 2 83 ? -5.639 19.254 -8.151 1.00 72.82 94 ILE E CA 1
ATOM 695 C C . ILE B 2 83 ? -4.640 19.345 -7.003 1.00 68.89 94 ILE E C 1
ATOM 696 O O . ILE B 2 83 ? -3.547 18.771 -7.067 1.00 74.17 94 ILE E O 1
ATOM 701 N N . LEU B 2 84 ? -5.005 20.048 -5.929 1.00 47.38 95 LEU E N 1
ATOM 702 C CA . LEU B 2 84 ? -4.083 20.235 -4.814 1.00 68.27 95 LEU E CA 1
ATOM 703 C C . LEU B 2 84 ? -3.798 18.921 -4.095 1.00 78.19 95 LEU E C 1
ATOM 704 O O . LEU B 2 84 ? -2.636 18.579 -3.845 1.00 75.77 95 LEU E O 1
ATOM 709 N N . GLN B 2 85 ? -4.846 18.168 -3.754 1.00 66.16 96 GLN E N 1
ATOM 710 C CA . GLN B 2 85 ? -4.666 16.944 -2.983 1.00 60.22 96 GLN E CA 1
ATOM 711 C C . GLN B 2 85 ? -3.980 15.837 -3.772 1.00 61.38 96 GLN E C 1
ATOM 712 O O . GLN B 2 85 ? -3.582 14.833 -3.173 1.00 74.71 96 GLN E O 1
ATOM 718 N N . ALA B 2 86 ? -3.828 15.992 -5.086 1.00 66.20 97 ALA E N 1
ATOM 719 C CA . ALA B 2 86 ? -3.253 14.943 -5.915 1.00 83.25 97 ALA E CA 1
ATOM 720 C C . ALA B 2 86 ? -1.829 15.234 -6.368 1.00 82.75 97 ALA E C 1
ATOM 721 O O . ALA B 2 86 ? -1.132 14.304 -6.789 1.00 80.70 97 ALA E O 1
ATOM 723 N N . VAL B 2 87 ? -1.379 16.484 -6.291 1.00 82.31 98 VAL E N 1
ATOM 724 C CA . VAL B 2 87 ? -0.033 16.835 -6.721 1.00 68.58 98 VAL E CA 1
ATOM 725 C C . VAL B 2 87 ? 0.927 16.709 -5.544 1.00 75.44 98 VAL E C 1
ATOM 726 O O . VAL B 2 87 ? 0.534 16.744 -4.375 1.00 74.01 98 VAL E O 1
ATOM 730 N N . ASN B 2 88 ? 2.214 16.561 -5.865 1.00 68.11 99 ASN E N 1
ATOM 731 C CA . ASN B 2 88 ? 3.258 16.424 -4.847 1.00 64.87 99 ASN E CA 1
ATOM 732 C C . ASN B 2 88 ? 4.559 16.942 -5.464 1.00 74.78 99 ASN E C 1
ATOM 733 O O . ASN B 2 88 ? 5.292 16.193 -6.115 1.00 77.18 99 ASN E O 1
ATOM 738 N N . PHE B 2 89 ? 4.829 18.226 -5.254 1.00 58.45 100 PHE E N 1
ATOM 739 C CA . PHE B 2 89 ? 6.006 18.887 -5.794 1.00 43.91 100 PHE E CA 1
ATOM 740 C C . PHE B 2 89 ? 6.576 19.826 -4.741 1.00 52.68 100 PHE E C 1
ATOM 741 O O . PHE B 2 89 ? 5.827 20.358 -3.912 1.00 57.18 100 PHE E O 1
ATOM 749 N N . PRO B 2 90 ? 7.897 20.032 -4.735 1.00 39.17 101 PRO E N 1
ATOM 750 C CA . PRO B 2 90 ? 8.484 20.926 -3.721 1.00 38.34 101 PRO E CA 1
ATOM 751 C C . PRO B 2 90 ? 7.994 22.360 -3.814 1.00 63.42 101 PRO E C 1
ATOM 752 O O . PRO B 2 90 ? 7.751 22.996 -2.781 1.00 69.90 101 PRO E O 1
ATOM 756 N N . PHE B 2 91 ? 7.841 22.889 -5.025 1.00 58.15 102 PHE E N 1
ATOM 757 C CA . PHE B 2 91 ? 7.507 24.292 -5.225 1.00 42.98 102 PHE E CA 1
ATOM 758 C C . PHE B 2 91 ? 6.007 24.554 -5.223 1.00 35.97 102 PHE E C 1
ATOM 759 O O . PHE B 2 91 ? 5.593 25.707 -5.378 1.00 36.45 102 PHE E O 1
ATOM 767 N N . LEU B 2 92 ? 5.191 23.520 -5.053 1.00 47.73 103 LEU E N 1
ATOM 768 C CA . LEU B 2 92 ? 3.754 23.670 -4.885 1.00 43.76 103 LEU E CA 1
ATOM 769 C C . LEU B 2 92 ? 3.411 23.606 -3.404 1.00 39.70 103 LEU E C 1
ATOM 770 O O . LEU B 2 92 ? 3.961 22.784 -2.665 1.00 68.81 103 LEU E O 1
ATOM 775 N N . VAL B 2 93 ? 2.505 24.487 -2.971 1.00 38.10 104 VAL E N 1
ATOM 776 C CA . VAL B 2 93 ? 2.078 24.481 -1.577 1.00 37.82 104 VAL E CA 1
ATOM 777 C C . VAL B 2 93 ? 1.405 23.155 -1.265 1.00 51.44 104 VAL E C 1
ATOM 778 O O . VAL B 2 93 ? 0.459 22.741 -1.947 1.00 75.21 104 VAL E O 1
ATOM 782 N N . LYS B 2 94 ? 1.899 22.474 -0.235 1.00 71.81 105 LYS E N 1
ATOM 783 C CA . LYS B 2 94 ? 1.371 21.165 0.123 1.00 81.54 105 LYS E CA 1
ATOM 784 C C . LYS B 2 94 ? 0.001 21.313 0.772 1.00 79.59 105 LYS E C 1
ATOM 785 O O . LYS B 2 94 ? -0.152 22.041 1.759 1.00 73.96 105 LYS E O 1
ATOM 791 N N . LEU B 2 95 ? -0.997 20.633 0.212 1.00 72.05 106 LEU E N 1
ATOM 792 C CA . LEU B 2 95 ? -2.299 20.519 0.856 1.00 62.53 106 LEU E CA 1
ATOM 793 C C . LEU B 2 95 ? -2.248 19.366 1.849 1.00 74.50 106 LEU E C 1
ATOM 794 O O . LEU B 2 95 ? -1.934 18.231 1.473 1.00 93.85 106 LEU E O 1
ATOM 799 N N . GLU B 2 96 ? -2.548 19.652 3.114 1.00 74.37 107 GLU E N 1
ATOM 800 C CA . GLU B 2 96 ? -2.386 18.682 4.189 1.00 79.02 107 GLU E CA 1
ATOM 801 C C . GLU B 2 96 ? -3.703 18.085 4.663 1.00 78.93 107 GLU E C 1
ATOM 802 O O . GLU B 2 96 ? -3.826 16.859 4.757 1.00 76.93 107 GLU E O 1
ATOM 808 N N . PHE B 2 97 ? -4.695 18.917 4.969 1.00 77.62 108 PHE E N 1
ATOM 809 C CA . PHE B 2 97 ? -5.965 18.449 5.503 1.00 70.26 108 PHE E CA 1
ATOM 810 C C . PHE B 2 97 ? -7.112 19.105 4.749 1.00 76.20 108 PHE E C 1
ATOM 811 O O . PHE B 2 97 ? -7.055 20.295 4.427 1.00 73.53 108 PHE E O 1
ATOM 819 N N . SER B 2 98 ? -8.154 18.322 4.474 1.00 85.56 109 SER E N 1
ATOM 820 C CA . SER B 2 98 ? -9.302 18.790 3.711 1.00 88.85 109 SER E CA 1
ATOM 821 C C . SER B 2 98 ? -10.571 18.174 4.277 1.00 98.70 109 SER E C 1
ATOM 822 O O . SER B 2 98 ? -10.656 16.953 4.433 1.00 111.58 109 SER E O 1
ATOM 825 N N . PHE B 2 99 ? -11.551 19.022 4.580 1.00 96.86 110 PHE E N 1
ATOM 826 C CA . PHE B 2 99 ? -12.833 18.570 5.100 1.00 102.87 110 PHE E CA 1
ATOM 827 C C . PHE B 2 99 ? -13.856 19.675 4.883 1.00 100.28 110 PHE E C 1
ATOM 828 O O . PHE B 2 99 ? -13.504 20.842 4.700 1.00 95.15 110 PHE E O 1
ATOM 836 N N . LYS B 2 100 ? -15.128 19.289 4.896 1.00 106.26 111 LYS E N 1
ATOM 837 C CA . LYS B 2 100 ? -16.224 20.210 4.641 1.00 107.87 111 LYS E CA 1
ATOM 838 C C . LYS B 2 100 ? -17.145 20.281 5.851 1.00 125.24 111 LYS E C 1
ATOM 839 O O . LYS B 2 100 ? -17.163 19.387 6.702 1.00 125.47 111 LYS E O 1
ATOM 841 N N . ASP B 2 101 ? -17.911 21.367 5.918 1.00 139.96 112 ASP E N 1
ATOM 842 C CA . ASP B 2 101 ? -18.904 21.581 6.961 1.00 141.84 112 ASP E CA 1
ATOM 843 C C . ASP B 2 101 ? -20.244 21.909 6.316 1.00 137.28 112 ASP E C 1
ATOM 844 O O . ASP B 2 101 ? -20.392 21.894 5.090 1.00 143.04 112 ASP E O 1
ATOM 849 N N . ASN B 2 102 ? -21.229 22.215 7.163 1.00 109.20 113 ASN E N 1
ATOM 850 C CA . ASN B 2 102 ? -22.560 22.551 6.675 1.00 107.03 113 ASN E CA 1
ATOM 851 C C . ASN B 2 102 ? -22.576 23.856 5.893 1.00 107.50 113 ASN E C 1
ATOM 852 O O . ASN B 2 102 ? -23.479 24.063 5.076 1.00 107.35 113 ASN E O 1
ATOM 857 N N . SER B 2 103 ? -21.601 24.737 6.122 1.00 109.62 114 SER E N 1
ATOM 858 C CA . SER B 2 103 ? -21.591 26.041 5.473 1.00 110.96 114 SER E CA 1
ATOM 859 C C . SER B 2 103 ? -20.225 26.499 4.989 1.00 116.04 114 SER E C 1
ATOM 860 O O . SER B 2 103 ? -20.164 27.517 4.293 1.00 119.20 114 SER E O 1
ATOM 863 N N . ASN B 2 104 ? -19.135 25.802 5.310 1.00 111.84 115 ASN E N 1
ATOM 864 C CA . ASN B 2 104 ? -17.805 26.283 4.969 1.00 113.75 115 ASN E CA 1
ATOM 865 C C . ASN B 2 104 ? -16.929 25.141 4.471 1.00 116.18 115 ASN E C 1
ATOM 866 O O . ASN B 2 104 ? -17.149 23.970 4.792 1.00 113.34 115 ASN E O 1
ATOM 871 N N . LEU B 2 105 ? -15.929 25.510 3.674 1.00 117.64 116 LEU E N 1
ATOM 872 C CA . LEU B 2 105 ? -14.902 24.609 3.173 1.00 111.83 116 LEU E CA 1
ATOM 873 C C . LEU B 2 105 ? -13.615 24.794 3.966 1.00 96.72 116 LEU E C 1
ATOM 874 O O . LEU B 2 105 ? -13.402 25.821 4.613 1.00 91.43 116 LEU E O 1
ATOM 879 N N . TYR B 2 106 ? -12.745 23.785 3.902 1.00 92.81 117 TYR E N 1
ATOM 880 C CA . TYR B 2 106 ? -11.504 23.808 4.674 1.00 87.91 117 TYR E CA 1
ATOM 881 C C . TYR B 2 106 ? -10.402 23.132 3.872 1.00 88.02 117 TYR E C 1
ATOM 882 O O . TYR B 2 106 ? -10.451 21.920 3.642 1.00 90.91 117 TYR E O 1
ATOM 891 N N . MET B 2 107 ? -9.414 23.919 3.449 1.00 82.90 118 MET E N 1
ATOM 892 C CA . MET B 2 107 ? -8.213 23.415 2.784 1.00 85.61 118 MET E CA 1
ATOM 893 C C . MET B 2 107 ? -7.015 23.817 3.637 1.00 82.69 118 MET E C 1
ATOM 894 O O . MET B 2 107 ? -6.505 24.936 3.518 1.00 87.32 118 MET E O 1
ATOM 899 N N . VAL B 2 108 ? -6.575 22.909 4.503 1.00 87.97 119 VAL E N 1
ATOM 900 C CA . VAL B 2 108 ? -5.424 23.161 5.363 1.00 68.63 119 VAL E CA 1
ATOM 901 C C . VAL B 2 108 ? -4.161 22.914 4.545 1.00 73.02 119 VAL E C 1
ATOM 902 O O . VAL B 2 108 ? -3.862 21.777 4.173 1.00 69.20 119 VAL E O 1
ATOM 906 N N . MET B 2 109 ? -3.421 23.979 4.260 1.00 67.85 120 MET E N 1
ATOM 907 C CA . MET B 2 109 ? -2.176 23.903 3.513 1.00 63.09 120 MET E CA 1
ATOM 908 C C . MET B 2 109 ? -1.044 24.495 4.345 1.00 68.95 120 MET E C 1
ATOM 909 O O . MET B 2 109 ? -1.263 25.086 5.406 1.00 65.06 120 MET E O 1
ATOM 914 N N . GLU B 2 110 ? 0.181 24.321 3.859 1.00 73.31 121 GLU E N 1
ATOM 915 C CA . GLU B 2 110 ? 1.342 24.816 4.585 1.00 61.78 121 GLU E CA 1
ATOM 916 C C . GLU B 2 110 ? 1.350 26.338 4.623 1.00 71.79 121 GLU E C 1
ATOM 917 O O . GLU B 2 110 ? 1.024 27.005 3.636 1.00 67.11 121 GLU E O 1
ATOM 923 N N . TYR B 2 111 ? 1.724 26.888 5.776 1.00 81.57 122 TYR E N 1
ATOM 924 C CA . TYR B 2 111 ? 1.912 28.325 5.899 1.00 62.75 122 TYR E CA 1
ATOM 925 C C . TYR B 2 111 ? 3.292 28.707 5.383 1.00 66.55 122 TYR E C 1
ATOM 926 O O . TYR B 2 111 ? 4.293 28.067 5.720 1.00 54.25 122 TYR E O 1
ATOM 935 N N . VAL B 2 112 ? 3.340 29.747 4.558 1.00 69.94 123 VAL E N 1
ATOM 936 C CA . VAL B 2 112 ? 4.578 30.253 3.979 1.00 56.82 123 VAL E CA 1
ATOM 937 C C . VAL B 2 112 ? 4.834 31.626 4.586 1.00 65.71 123 VAL E C 1
ATOM 938 O O . VAL B 2 112 ? 3.989 32.524 4.488 1.00 56.83 123 VAL E O 1
ATOM 942 N N . ALA B 2 113 ? 6.000 31.789 5.214 1.00 65.47 124 ALA E N 1
ATOM 943 C CA . ALA B 2 113 ? 6.249 32.940 6.074 1.00 60.93 124 ALA E CA 1
ATOM 944 C C . ALA B 2 113 ? 6.800 34.153 5.331 1.00 66.16 124 ALA E C 1
ATOM 945 O O . ALA B 2 113 ? 6.441 35.289 5.660 1.00 65.86 124 ALA E O 1
ATOM 947 N N . GLY B 2 114 ? 7.664 33.941 4.336 1.00 66.24 125 GLY E N 1
ATOM 948 C CA . GLY B 2 114 ? 8.389 35.045 3.726 1.00 62.30 125 GLY E CA 1
ATOM 949 C C . GLY B 2 114 ? 7.523 36.050 2.995 1.00 59.19 125 GLY E C 1
ATOM 950 O O . GLY B 2 114 ? 7.972 37.176 2.750 1.00 57.12 125 GLY E O 1
ATOM 951 N N . GLY B 2 115 ? 6.302 35.675 2.630 1.00 62.69 126 GLY E N 1
ATOM 952 C CA . GLY B 2 115 ? 5.398 36.603 1.982 1.00 57.81 126 GLY E CA 1
ATOM 953 C C . GLY B 2 115 ? 5.482 36.567 0.470 1.00 41.63 126 GLY E C 1
ATOM 954 O O . GLY B 2 115 ? 6.302 35.873 -0.139 1.00 44.46 126 GLY E O 1
ATOM 955 N N . GLU B 2 116 ? 4.598 37.347 -0.145 1.00 40.18 127 GLU E N 1
ATOM 956 C CA . GLU B 2 116 ? 4.512 37.389 -1.597 1.00 29.26 127 GLU E CA 1
ATOM 957 C C . GLU B 2 116 ? 5.776 37.989 -2.197 1.00 28.67 127 GLU E C 1
ATOM 958 O O . GLU B 2 116 ? 6.330 38.962 -1.677 1.00 43.65 127 GLU E O 1
ATOM 964 N N . MET B 2 117 ? 6.234 37.395 -3.303 1.00 33.74 128 MET E N 1
ATOM 965 C CA . MET B 2 117 ? 7.388 37.937 -4.012 1.00 22.84 128 MET E CA 1
ATOM 966 C C . MET B 2 117 ? 7.116 39.347 -4.517 1.00 24.49 128 MET E C 1
ATOM 967 O O . MET B 2 117 ? 8.046 40.153 -4.644 1.00 21.21 128 MET E O 1
ATOM 972 N N . PHE B 2 118 ? 5.850 39.660 -4.804 1.00 32.10 129 PHE E N 1
ATOM 973 C CA . PHE B 2 118 ? 5.484 41.003 -5.239 1.00 20.39 129 PHE E CA 1
ATOM 974 C C . PHE B 2 118 ? 5.942 42.056 -4.237 1.00 31.38 129 PHE E C 1
ATOM 975 O O . PHE B 2 118 ? 6.359 43.155 -4.624 1.00 27.86 129 PHE E O 1
ATOM 983 N N . SER B 2 119 ? 5.877 41.736 -2.941 1.00 26.34 130 SER E N 1
ATOM 984 C CA . SER B 2 119 ? 6.305 42.686 -1.919 1.00 29.53 130 SER E CA 1
ATOM 985 C C . SER B 2 119 ? 7.810 42.916 -1.978 1.00 35.68 130 SER E C 1
ATOM 986 O O . SER B 2 119 ? 8.270 44.062 -2.049 1.00 37.83 130 SER E O 1
ATOM 989 N N . HIS B 2 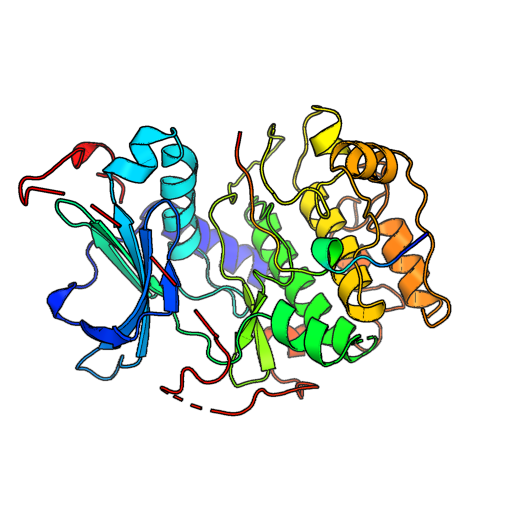120 ? 8.594 41.835 -1.951 1.00 24.94 131 HIS E N 1
ATOM 990 C CA . HIS B 2 120 ? 10.047 41.975 -1.968 1.00 23.65 131 HIS E CA 1
ATOM 991 C C . HIS B 2 120 ? 10.529 42.611 -3.266 1.00 35.51 131 HIS E C 1
ATOM 992 O O . HIS B 2 120 ? 11.454 43.432 -3.258 1.00 36.76 131 HIS E O 1
ATOM 999 N N . LEU B 2 121 ? 9.911 42.245 -4.393 1.00 32.27 132 LEU E N 1
ATOM 1000 C CA . LEU B 2 121 ? 10.315 42.813 -5.676 1.00 17.38 132 LEU E CA 1
ATOM 1001 C C . LEU B 2 121 ? 10.083 44.317 -5.711 1.00 15.91 132 LEU E C 1
ATOM 1002 O O . LEU B 2 121 ? 10.938 45.074 -6.186 1.00 23.73 132 LEU E O 1
ATOM 1007 N N . ARG B 2 122 ? 8.933 44.771 -5.208 1.00 18.38 133 ARG E N 1
ATOM 1008 C CA . ARG B 2 122 ? 8.640 46.200 -5.221 1.00 25.24 133 ARG E CA 1
ATOM 1009 C C . ARG B 2 122 ? 9.548 46.962 -4.264 1.00 32.17 133 ARG E C 1
ATOM 1010 O O . ARG B 2 122 ? 9.933 48.103 -4.546 1.00 45.23 133 ARG E O 1
ATOM 1018 N N . ARG B 2 123 ? 9.901 46.353 -3.129 1.00 31.00 134 ARG E N 1
ATOM 1019 C CA . ARG B 2 123 ? 10.834 46.984 -2.200 1.00 23.24 134 ARG E CA 1
ATOM 1020 C C . ARG B 2 123 ? 12.198 47.185 -2.847 1.00 25.26 134 ARG E C 1
ATOM 1021 O O . ARG B 2 123 ? 12.712 48.307 -2.920 1.00 42.52 134 ARG E O 1
ATOM 1029 N N . ILE B 2 124 ? 12.808 46.092 -3.312 1.00 21.59 135 ILE E N 1
ATOM 1030 C CA . ILE B 2 124 ? 14.149 46.164 -3.883 1.00 15.90 135 ILE E CA 1
ATOM 1031 C C . ILE B 2 124 ? 14.148 46.974 -5.171 1.00 21.91 135 ILE E C 1
ATOM 1032 O O . ILE B 2 124 ? 15.116 47.686 -5.468 1.00 27.01 135 ILE E O 1
ATOM 1037 N N . GLY B 2 125 ? 13.071 46.897 -5.944 1.00 23.95 136 GLY E N 1
ATOM 1038 C CA . GLY B 2 125 ? 13.029 47.535 -7.243 1.00 24.14 136 GLY E CA 1
ATOM 1039 C C . GLY B 2 125 ? 13.177 46.517 -8.352 1.00 20.99 136 GLY E C 1
ATOM 1040 O O . GLY B 2 125 ? 12.245 46.301 -9.130 1.00 27.24 136 GLY E O 1
ATOM 1041 N N . ARG B 2 126 ? 14.346 45.881 -8.429 1.00 19.13 137 ARG E N 1
ATOM 1042 C CA . ARG B 2 126 ? 14.609 44.840 -9.410 1.00 16.59 137 ARG E CA 1
ATOM 1043 C C . ARG B 2 126 ? 15.383 43.711 -8.750 1.00 20.96 137 ARG E C 1
ATOM 1044 O O . ARG B 2 126 ? 16.087 43.916 -7.758 1.00 32.70 137 ARG E O 1
ATOM 1052 N N . PHE B 2 127 ? 15.245 42.517 -9.311 1.00 19.90 138 PHE E N 1
ATOM 1053 C CA . PHE B 2 127 ? 16.086 41.399 -8.920 1.00 24.55 138 PHE E CA 1
ATOM 1054 C C . PHE B 2 127 ? 17.238 41.281 -9.907 1.00 41.28 138 PHE E C 1
ATOM 1055 O O . PHE B 2 127 ? 17.044 41.431 -11.115 1.00 35.59 138 PHE E O 1
ATOM 1073 N N . GLU B 2 129 ? 19.811 39.421 -12.293 1.00 36.67 140 GLU E N 1
ATOM 1074 C CA . GLU B 2 129 ? 19.537 38.291 -13.180 1.00 31.15 140 GLU E CA 1
ATOM 1075 C C . GLU B 2 129 ? 19.839 36.926 -12.535 1.00 31.80 140 GLU E C 1
ATOM 1076 O O . GLU B 2 129 ? 19.099 35.968 -12.765 1.00 44.95 140 GLU E O 1
ATOM 1082 N N . PRO B 2 130 ? 20.909 36.821 -11.733 1.00 37.73 141 PRO E N 1
ATOM 1083 C CA . PRO B 2 130 ? 21.056 35.605 -10.912 1.00 45.80 141 PRO E CA 1
ATOM 1084 C C . PRO B 2 130 ? 19.909 35.401 -9.937 1.00 50.03 141 PRO E C 1
ATOM 1085 O O . PRO B 2 130 ? 19.440 34.268 -9.765 1.00 45.74 141 PRO E O 1
ATOM 1089 N N . HIS B 2 131 ? 19.448 36.472 -9.285 1.00 39.88 142 HIS E N 1
ATOM 1090 C CA . HIS B 2 131 ? 18.300 36.361 -8.388 1.00 37.70 142 HIS E CA 1
ATOM 1091 C C . HIS B 2 131 ? 17.052 35.932 -9.150 1.00 49.25 142 HIS E C 1
ATOM 1092 O O . HIS B 2 131 ? 16.236 35.157 -8.636 1.00 44.51 142 HIS E O 1
ATOM 1099 N N . ALA B 2 132 ? 16.893 36.418 -10.383 1.00 35.90 143 ALA E N 1
ATOM 1100 C CA . ALA B 2 132 ? 15.740 36.032 -11.189 1.00 26.16 143 ALA E CA 1
ATOM 1101 C C . ALA B 2 132 ? 15.865 34.595 -11.680 1.00 39.69 143 ALA E C 1
ATOM 1102 O O . ALA B 2 132 ? 14.868 33.866 -11.742 1.00 41.34 143 ALA E O 1
ATOM 1104 N N . ARG B 2 133 ? 17.082 34.173 -12.031 1.00 41.14 144 ARG E N 1
ATOM 1105 C CA . ARG B 2 133 ? 17.279 32.821 -12.545 1.00 26.94 144 ARG E CA 1
ATOM 1106 C C . ARG B 2 133 ? 16.943 31.773 -11.490 1.00 3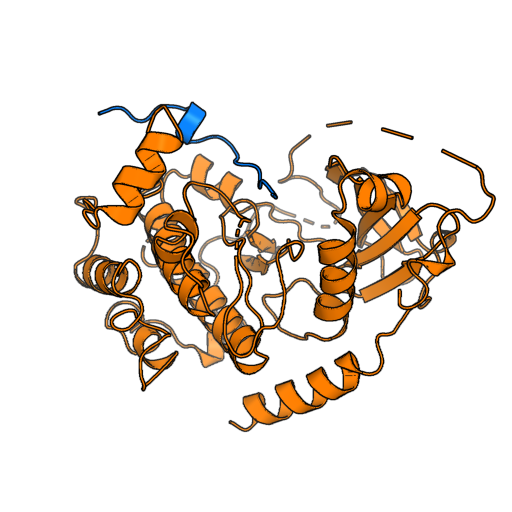3.72 144 ARG E C 1
ATOM 1107 O O . ARG B 2 133 ? 16.420 30.700 -11.813 1.00 30.15 144 ARG E O 1
ATOM 1115 N N . PHE B 2 134 ? 17.225 32.073 -10.221 1.00 41.23 145 PHE E N 1
ATOM 1116 C CA . PHE B 2 134 ? 16.899 31.138 -9.149 1.00 37.43 145 PHE E CA 1
ATOM 1117 C C . PHE B 2 134 ? 15.392 30.952 -9.017 1.00 38.12 145 PHE E C 1
ATOM 1118 O O . PHE B 2 134 ? 14.909 29.826 -8.852 1.00 35.04 145 PHE E O 1
ATOM 1126 N N . TYR B 2 135 ? 14.632 32.048 -9.092 1.00 40.36 146 TYR E N 1
ATOM 1127 C CA . TYR B 2 135 ? 13.180 31.947 -8.979 1.00 27.79 146 TYR E CA 1
ATOM 1128 C C . TYR B 2 135 ? 12.562 31.377 -10.249 1.00 33.51 146 TYR E C 1
ATOM 1129 O O . TYR B 2 135 ? 11.593 30.611 -10.184 1.00 27.30 146 TYR E O 1
ATOM 1138 N N . ALA B 2 136 ? 13.106 31.738 -11.414 1.00 31.60 147 ALA E N 1
ATOM 1139 C CA . ALA B 2 136 ? 12.539 31.267 -12.673 1.00 24.80 147 ALA E CA 1
ATOM 1140 C C . ALA B 2 136 ? 12.740 29.767 -12.849 1.00 30.52 147 ALA E C 1
ATOM 1141 O O . ALA B 2 136 ? 11.852 29.072 -13.358 1.00 29.58 147 ALA E O 1
ATOM 1143 N N . ALA B 2 137 ? 13.900 29.252 -12.434 1.00 45.93 148 ALA E N 1
ATOM 1144 C CA . ALA B 2 137 ? 14.196 27.835 -12.621 1.00 37.44 148 ALA E CA 1
ATOM 1145 C C . ALA B 2 137 ? 13.194 26.956 -11.883 1.00 33.42 148 ALA E C 1
ATOM 1146 O O . ALA B 2 137 ? 12.823 25.883 -12.371 1.00 32.14 148 ALA E O 1
ATOM 1148 N N . GLN B 2 138 ? 12.746 27.395 -10.705 1.00 35.17 149 GLN E N 1
ATOM 1149 C CA . GLN B 2 138 ? 11.753 26.625 -9.962 1.00 33.45 149 GLN E CA 1
ATOM 1150 C C . GLN B 2 138 ? 10.422 26.583 -10.703 1.00 36.44 149 GLN E C 1
ATOM 1151 O O . GLN B 2 138 ? 9.729 25.559 -10.688 1.00 39.29 149 GLN E O 1
ATOM 1157 N N . ILE B 2 139 ? 10.054 27.683 -11.363 1.00 44.73 150 ILE E N 1
ATOM 1158 C CA . ILE B 2 139 ? 8.797 27.719 -12.105 1.00 37.70 150 ILE E CA 1
ATOM 1159 C C . ILE B 2 139 ? 8.863 26.793 -13.313 1.00 36.10 150 ILE E C 1
ATOM 1160 O O . ILE B 2 139 ? 7.887 26.105 -13.638 1.00 40.00 150 ILE E O 1
ATOM 1165 N N . VAL B 2 140 ? 10.010 26.762 -13.998 1.00 28.08 151 VAL E N 1
ATOM 1166 C CA . VAL B 2 140 ? 10.166 25.895 -15.165 1.00 29.54 151 VAL E CA 1
ATOM 1167 C C . VAL B 2 140 ? 9.961 24.437 -14.775 1.00 36.05 151 VAL E C 1
ATOM 1168 O O . VAL B 2 140 ? 9.252 23.685 -15.454 1.00 44.68 151 VAL E O 1
ATOM 1172 N N . LEU B 2 141 ? 10.580 24.015 -13.671 1.00 32.72 152 LEU E N 1
ATOM 1173 C CA . LEU B 2 141 ? 10.356 22.663 -13.173 1.00 39.57 152 LEU E CA 1
ATOM 1174 C C . LEU B 2 141 ? 8.921 22.476 -12.699 1.00 31.56 152 LEU E C 1
ATOM 1175 O O . LEU B 2 141 ? 8.358 21.386 -12.843 1.00 47.65 152 LEU E O 1
ATOM 1180 N N . THR B 2 142 ? 8.318 23.525 -12.138 1.00 39.36 153 THR E N 1
ATOM 1181 C CA . THR B 2 142 ? 6.932 23.433 -11.693 1.00 48.14 153 THR E CA 1
ATOM 1182 C C . THR B 2 142 ? 5.981 23.294 -12.876 1.00 46.42 153 THR E C 1
ATOM 1183 O O . THR B 2 142 ? 4.973 22.583 -12.789 1.00 44.31 153 THR E O 1
ATOM 1187 N N . PHE B 2 143 ? 6.288 23.961 -13.992 1.00 37.23 154 PHE E N 1
ATOM 1188 C CA . PHE B 2 143 ? 5.448 23.835 -15.179 1.00 36.70 154 PHE E CA 1
ATOM 1189 C C . PHE B 2 143 ? 5.638 22.481 -15.853 1.00 49.73 154 PHE E C 1
ATOM 1190 O O . PHE B 2 143 ? 4.662 21.856 -16.282 1.00 49.02 154 PHE E O 1
ATOM 1198 N N . GLU B 2 144 ? 6.887 22.015 -15.958 1.00 50.83 155 GLU E N 1
ATOM 1199 C CA . GLU B 2 144 ? 7.140 20.698 -16.535 1.00 41.99 155 GLU E CA 1
ATOM 1200 C C . GLU B 2 144 ? 6.409 19.611 -15.760 1.00 42.66 155 GLU E C 1
ATOM 1201 O O . GLU B 2 144 ? 5.895 18.652 -16.349 1.00 54.77 155 GLU E O 1
ATOM 1207 N N . TYR B 2 145 ? 6.343 19.750 -14.436 1.00 34.70 156 TYR E N 1
ATOM 1208 C CA . TYR B 2 145 ? 5.609 18.786 -13.626 1.00 43.22 156 TYR E CA 1
ATOM 1209 C C . TYR B 2 145 ? 4.108 18.881 -13.873 1.00 56.57 156 TYR E C 1
ATOM 1210 O O . TYR B 2 145 ? 3.422 17.856 -13.960 1.00 73.00 156 TYR E O 1
ATOM 1219 N N . LEU B 2 146 ? 3.580 20.101 -13.991 1.00 49.42 157 LEU E N 1
ATOM 1220 C CA . LEU B 2 146 ? 2.146 20.268 -14.201 1.00 53.81 157 LEU E CA 1
ATOM 1221 C C . LEU B 2 146 ? 1.736 19.993 -15.642 1.00 55.30 157 LEU E C 1
ATOM 1222 O O . LEU B 2 146 ? 0.588 19.609 -15.890 1.00 60.49 157 LEU E O 1
ATOM 1227 N N . HIS B 2 147 ? 2.647 20.179 -16.601 1.00 49.89 158 HIS E N 1
ATOM 1228 C CA . HIS B 2 147 ? 2.311 19.910 -17.995 1.00 54.85 158 HIS E CA 1
ATOM 1229 C C . HIS B 2 147 ? 2.378 18.425 -18.324 1.00 63.24 158 HIS E C 1
ATOM 1230 O O . HIS B 2 147 ? 1.619 17.950 -19.176 1.00 49.25 158 HIS E O 1
ATOM 1237 N N . SER B 2 148 ? 3.275 17.680 -17.672 1.00 69.66 159 SER E N 1
ATOM 1238 C CA . SER B 2 148 ? 3.267 16.229 -17.813 1.00 72.99 159 SER E CA 1
ATOM 1239 C C . SER B 2 148 ? 2.002 15.613 -17.231 1.00 73.13 159 SER E C 1
ATOM 1240 O O . SER B 2 148 ? 1.629 14.502 -17.623 1.00 75.77 159 SER E O 1
ATOM 1243 N N . LEU B 2 149 ? 1.342 16.309 -16.308 1.00 62.97 160 LEU E N 1
ATOM 1244 C CA . LEU B 2 149 ? 0.038 15.915 -15.797 1.00 55.46 160 LEU E CA 1
ATOM 1245 C C . LEU B 2 149 ? -1.105 16.604 -16.534 1.00 67.71 160 LEU E C 1
ATOM 1246 O O . LEU B 2 149 ? -2.249 16.547 -16.070 1.00 64.35 160 LEU E O 1
ATOM 1251 N N . ASP B 2 150 ? -0.810 17.263 -17.658 1.00 78.53 161 ASP E N 1
ATOM 1252 C CA . ASP B 2 150 ? -1.786 17.920 -18.526 1.00 81.59 161 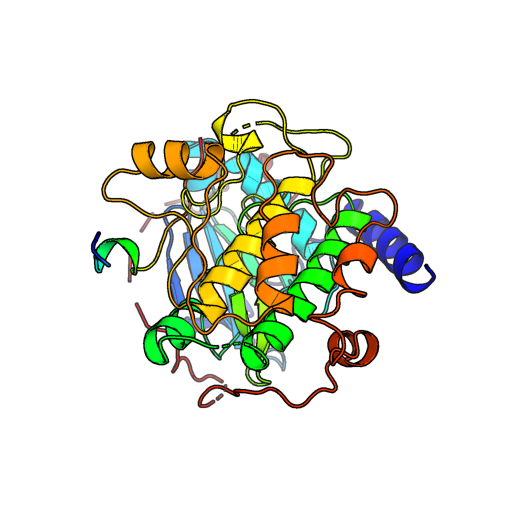ASP E CA 1
ATOM 1253 C C . ASP B 2 150 ? -2.470 19.112 -17.867 1.00 79.46 161 ASP E C 1
ATOM 1254 O O . ASP B 2 150 ? -3.519 19.559 -18.339 1.00 81.00 161 ASP E O 1
ATOM 1259 N N . LEU B 2 151 ? -1.894 19.657 -16.800 1.00 75.61 162 LEU E N 1
ATOM 1260 C CA . LEU B 2 151 ? -2.484 20.770 -16.071 1.00 53.82 162 LEU E CA 1
ATOM 1261 C C . LEU B 2 151 ? -1.918 22.100 -16.556 1.00 48.69 162 LEU E C 1
ATOM 1262 O O . LEU B 2 151 ? -0.743 22.201 -16.919 1.00 41.48 162 LEU E O 1
ATOM 1267 N N . ILE B 2 152 ? -2.772 23.124 -16.557 1.00 47.45 163 ILE E N 1
ATOM 1268 C CA . ILE B 2 152 ? -2.378 24.493 -16.868 1.00 49.89 163 ILE E CA 1
ATOM 1269 C C . ILE B 2 152 ? -2.628 25.349 -15.636 1.00 46.96 163 ILE E C 1
ATOM 1270 O O . ILE B 2 152 ? -3.610 25.140 -14.914 1.00 43.80 163 ILE E O 1
ATOM 1275 N N . TYR B 2 153 ? -1.744 26.319 -15.402 1.00 30.68 164 TYR E N 1
ATOM 1276 C CA . TYR B 2 153 ? -1.804 27.120 -14.185 1.00 26.76 164 TYR E CA 1
ATOM 1277 C C . TYR B 2 153 ? -2.679 28.363 -14.339 1.00 35.30 164 TYR E C 1
ATOM 1278 O O . TYR B 2 153 ? -3.569 28.602 -13.515 1.00 31.34 164 TYR E O 1
ATOM 1287 N N . ARG B 2 154 ? -2.419 29.177 -15.364 1.00 28.17 165 ARG E N 1
ATOM 1288 C CA . ARG B 2 154 ? -3.277 30.286 -15.780 1.00 26.01 165 ARG E CA 1
ATOM 1289 C C . ARG B 2 154 ? -3.353 31.424 -14.767 1.00 32.37 165 ARG E C 1
ATOM 1290 O O . ARG B 2 154 ? -4.284 32.235 -14.828 1.00 48.94 165 ARG E O 1
ATOM 1298 N N . ASP B 2 155 ? -2.404 31.531 -13.838 1.00 24.55 166 ASP E N 1
ATOM 1299 C CA . ASP B 2 155 ? -2.410 32.681 -12.940 1.00 25.57 166 ASP E CA 1
ATOM 1300 C C . ASP B 2 155 ? -1.025 32.960 -12.372 1.00 26.12 166 ASP E C 1
ATOM 1301 O O . ASP B 2 155 ? -0.883 33.251 -11.180 1.00 28.94 166 ASP E O 1
ATOM 1306 N N . LEU B 2 156 ? 0.004 32.872 -13.211 1.00 25.72 167 LEU E N 1
ATOM 1307 C CA . LEU B 2 156 ? 1.358 33.170 -12.764 1.00 16.70 167 LEU E CA 1
ATOM 1308 C C . LEU B 2 156 ? 1.523 34.676 -12.607 1.00 15.75 167 LEU E C 1
ATOM 1309 O O . LEU B 2 156 ? 1.291 35.431 -13.556 1.00 26.09 167 LEU E O 1
ATOM 1314 N N . LYS B 2 157 ? 1.913 35.108 -11.410 1.00 15.73 168 LYS E N 1
ATOM 1315 C CA . LYS B 2 157 ? 2.198 36.509 -11.128 1.00 15.16 168 LYS E CA 1
ATOM 1316 C C . LYS B 2 157 ? 2.910 36.607 -9.784 1.00 25.61 168 LYS E C 1
ATOM 1317 O O . LYS B 2 157 ? 2.734 35.730 -8.928 1.00 19.89 168 LYS E O 1
ATOM 1323 N N . PRO B 2 158 ? 3.728 37.642 -9.568 1.00 21.94 169 PRO E N 1
ATOM 1324 C CA . PRO B 2 158 ? 4.443 37.765 -8.287 1.00 15.22 169 PRO E CA 1
ATOM 1325 C C . PRO B 2 158 ? 3.541 37.706 -7.070 1.00 31.75 169 PRO E C 1
ATOM 1326 O O . PRO B 2 158 ? 3.968 37.221 -6.014 1.00 26.54 169 PRO E O 1
ATOM 1330 N N . GLU B 2 159 ? 2.299 38.178 -7.186 1.00 27.93 170 GLU E N 1
ATOM 1331 C CA . GLU B 2 159 ? 1.365 38.142 -6.070 1.00 21.34 170 GLU E CA 1
ATOM 1332 C C . GLU B 2 159 ? 0.932 36.728 -5.709 1.00 21.77 170 GLU E C 1
ATOM 1333 O O . GLU B 2 159 ? 0.320 36.539 -4.652 1.00 34.42 170 GLU E O 1
ATOM 1339 N N . ASN B 2 160 ? 1.228 35.738 -6.552 1.00 33.53 171 ASN E N 1
ATOM 1340 C CA . ASN B 2 160 ? 0.901 34.344 -6.278 1.00 37.76 171 ASN E CA 1
ATOM 1341 C C . ASN B 2 160 ? 2.139 33.484 -6.059 1.00 18.63 171 ASN E C 1
ATOM 1342 O O . ASN B 2 160 ? 2.040 32.253 -6.093 1.00 17.58 171 ASN E O 1
ATOM 1347 N N . LEU B 2 161 ? 3.300 34.094 -5.843 1.00 21.60 172 LEU E N 1
ATOM 1348 C CA . LEU B 2 161 ? 4.534 33.365 -5.567 1.00 31.60 172 LEU E CA 1
ATOM 1349 C C . LEU B 2 161 ? 4.982 33.711 -4.154 1.00 30.93 172 LEU E C 1
ATOM 1350 O O . LEU B 2 161 ? 5.361 34.855 -3.879 1.00 29.78 172 LEU E O 1
ATOM 1355 N N . LEU B 2 162 ? 4.938 32.727 -3.262 1.00 28.56 173 LEU E N 1
ATOM 1356 C CA . LEU B 2 162 ? 5.306 32.917 -1.868 1.00 38.69 173 LEU E CA 1
ATOM 1357 C C . LEU B 2 162 ? 6.721 32.410 -1.626 1.00 45.30 173 LEU E C 1
ATOM 1358 O O . LEU B 2 162 ? 7.139 31.402 -2.203 1.00 45.36 173 LEU E O 1
ATOM 1363 N N . ILE B 2 163 ? 7.454 33.117 -0.769 1.00 35.37 174 ILE E N 1
ATOM 1364 C CA . ILE B 2 163 ? 8.818 32.757 -0.403 1.00 36.15 174 ILE E CA 1
ATOM 1365 C C . ILE B 2 163 ? 8.771 32.049 0.944 1.00 46.78 174 ILE E C 1
ATOM 1366 O O . ILE B 2 163 ? 8.240 32.594 1.917 1.00 47.25 174 ILE E O 1
ATOM 1371 N N . ASP B 2 164 ? 9.311 30.835 1.008 1.00 38.70 175 ASP E N 1
ATOM 1372 C CA . ASP B 2 164 ? 9.394 30.159 2.293 1.00 56.98 175 ASP E CA 1
ATOM 1373 C C . ASP B 2 164 ? 10.616 30.653 3.066 1.00 57.01 175 ASP E C 1
ATOM 1374 O O . ASP B 2 164 ? 11.468 31.376 2.541 1.00 48.47 175 ASP E O 1
ATOM 1379 N N . GLN B 2 165 ? 10.703 30.250 4.335 1.00 64.62 176 GLN E N 1
ATOM 1380 C CA . GLN B 2 165 ? 11.797 30.722 5.177 1.00 74.06 176 GLN E CA 1
ATOM 1381 C C . GLN B 2 165 ? 13.158 30.190 4.745 1.00 61.69 176 GLN E C 1
ATOM 1382 O O . GLN B 2 165 ? 14.165 30.561 5.357 1.00 63.95 176 GLN E O 1
ATOM 1388 N N . GLN B 2 166 ? 13.219 29.336 3.724 1.00 50.94 177 GLN E N 1
ATOM 1389 C CA . GLN B 2 166 ? 14.478 28.923 3.119 1.00 40.08 177 GLN E CA 1
ATOM 1390 C C . GLN B 2 166 ? 14.776 29.680 1.830 1.00 62.00 177 GLN E C 1
ATOM 1391 O O . GLN B 2 166 ? 15.747 29.353 1.140 1.00 56.40 177 GLN E O 1
ATOM 1397 N N . GLY B 2 167 ? 13.962 30.677 1.489 1.00 55.67 178 GLY E N 1
ATOM 1398 C CA . GLY B 2 167 ? 14.195 31.470 0.299 1.00 44.59 178 GLY E CA 1
ATOM 1399 C C . GLY B 2 167 ? 13.730 30.846 -0.996 1.00 47.37 178 GLY E C 1
ATOM 1400 O O . GLY B 2 167 ? 14.159 31.284 -2.068 1.00 34.06 178 GLY E O 1
ATOM 1401 N N . TYR B 2 168 ? 12.862 29.842 -0.936 1.00 43.51 179 TYR E N 1
ATOM 1402 C CA . TYR B 2 168 ? 12.392 29.132 -2.116 1.00 37.48 179 TYR E CA 1
ATOM 1403 C C . TYR B 2 168 ? 10.954 29.517 -2.439 1.00 46.46 179 TYR E C 1
ATOM 1404 O O . TYR B 2 168 ? 10.274 30.200 -1.669 1.00 47.57 179 TYR E O 1
ATOM 1413 N N . ILE B 2 169 ? 10.497 29.060 -3.601 1.00 38.03 180 ILE E N 1
ATOM 1414 C CA . ILE B 2 169 ? 9.196 29.430 -4.145 1.00 40.82 180 ILE E CA 1
ATOM 1415 C C . ILE B 2 169 ? 8.139 28.450 -3.659 1.00 38.51 180 ILE E C 1
ATOM 1416 O O . ILE B 2 169 ? 8.384 27.242 -3.560 1.00 45.90 180 ILE E O 1
ATOM 1421 N N . GLN B 2 170 ? 6.956 28.976 -3.340 1.00 41.39 181 GLN E N 1
ATOM 1422 C CA . GLN B 2 170 ? 5.784 28.160 -3.025 1.00 37.86 181 GLN E CA 1
ATOM 1423 C C . GLN B 2 170 ? 4.595 28.778 -3.755 1.00 39.63 181 GLN E C 1
ATOM 1424 O O . GLN B 2 170 ? 4.064 29.808 -3.326 1.00 33.00 181 GLN E O 1
ATOM 1430 N N . VAL B 2 171 ? 4.188 28.150 -4.854 1.00 37.58 182 VAL E N 1
ATOM 1431 C CA . VAL B 2 171 ? 3.076 28.641 -5.661 1.00 34.23 182 VAL E CA 1
ATOM 1432 C C . VAL B 2 171 ? 1.767 28.328 -4.947 1.00 33.85 182 VAL E C 1
ATOM 1433 O O . VAL B 2 171 ? 1.523 27.181 -4.551 1.00 31.98 182 VAL E O 1
ATOM 1437 N N . THR B 2 172 ? 0.913 29.341 -4.788 1.00 34.67 183 THR E N 1
ATOM 1438 C CA . THR B 2 172 ? -0.237 29.242 -3.895 1.00 45.99 183 THR E CA 1
ATOM 1439 C C . THR B 2 172 ? -1.568 29.093 -4.626 1.00 64.70 183 THR E C 1
ATOM 1440 O O . THR B 2 172 ? -2.302 28.134 -4.369 1.00 84.42 183 THR E O 1
ATOM 1444 N N . ASP B 2 173 ? -1.910 30.014 -5.523 1.00 44.36 184 ASP E N 1
ATOM 1445 C CA . ASP B 2 173 ? -3.276 30.111 -6.027 1.00 57.41 184 ASP E CA 1
ATOM 1446 C C . ASP B 2 173 ? -3.517 29.094 -7.137 1.00 57.48 184 ASP E C 1
ATOM 1447 O O . ASP B 2 173 ? -2.802 29.083 -8.142 1.00 61.16 184 ASP E O 1
ATOM 1452 N N . PHE B 2 174 ? -4.543 28.256 -6.965 1.00 60.56 185 PHE E N 1
ATOM 1453 C CA . PHE B 2 174 ? -4.892 27.228 -7.941 1.00 55.33 185 PHE E CA 1
ATOM 1454 C C . PHE B 2 174 ? -6.329 27.356 -8.431 1.00 60.39 185 PHE E C 1
ATOM 1455 O O . PHE B 2 174 ? -6.879 26.392 -8.974 1.00 61.51 185 PHE E O 1
ATOM 1463 N N . GLY B 2 175 ? -6.950 28.518 -8.248 1.00 63.86 186 GLY E N 1
ATOM 1464 C CA . GLY B 2 175 ? -8.322 28.717 -8.669 1.00 49.27 186 GLY E CA 1
ATOM 1465 C C . GLY B 2 175 ? -8.543 28.461 -10.145 1.00 56.54 186 GLY E C 1
ATOM 1466 O O . GLY B 2 175 ? -9.378 27.634 -10.520 1.00 85.91 186 GLY E O 1
ATOM 1467 N N . PHE B 2 176 ? -7.784 29.150 -10.994 1.00 38.70 187 PHE E N 1
ATOM 1468 C CA . PHE B 2 176 ? -7.937 29.040 -12.439 1.00 31.56 187 PHE E CA 1
ATOM 1469 C C . PHE B 2 176 ? -7.265 27.801 -13.018 1.00 65.78 187 PHE E C 1
ATOM 1470 O O . PHE B 2 176 ? -7.116 27.713 -14.242 1.00 42.76 187 PHE E O 1
ATOM 1478 N N . ALA B 2 177 ? -6.859 26.851 -12.180 1.00 59.73 188 ALA E N 1
ATOM 1479 C CA . ALA B 2 177 ? -6.214 25.642 -12.664 1.00 49.29 188 ALA E CA 1
ATOM 1480 C C . ALA B 2 177 ? -7.241 24.661 -13.216 1.00 64.59 188 ALA E C 1
ATOM 1481 O O . ALA B 2 177 ? -8.411 24.655 -12.822 1.00 56.97 188 ALA E O 1
ATOM 1483 N N . LYS B 2 178 ? -6.781 23.827 -14.141 1.00 54.80 189 LYS E N 1
ATOM 1484 C CA . LYS B 2 178 ? -7.580 22.827 -14.834 1.00 52.98 189 LYS E CA 1
ATOM 1485 C C . LYS B 2 178 ? -6.647 22.038 -15.735 1.00 56.75 189 LYS E C 1
ATOM 1486 O O . LYS B 2 178 ? -5.655 22.572 -16.239 1.00 57.85 189 LYS E O 1
ATOM 1492 N N . ARG B 2 179 ? -6.967 20.764 -15.920 1.00 64.06 190 ARG E N 1
ATOM 1493 C CA . ARG B 2 179 ? -6.214 19.902 -16.817 1.00 50.90 190 ARG E CA 1
ATOM 1494 C C . ARG B 2 179 ? -6.954 19.790 -18.144 1.00 51.00 190 ARG E C 1
ATOM 1495 O O . ARG B 2 179 ? -8.148 19.474 -18.177 1.00 48.80 190 ARG E O 1
ATOM 1503 N N . VAL B 2 180 ? -6.250 20.098 -19.228 1.00 51.86 191 VAL E N 1
ATOM 1504 C CA . VAL B 2 180 ? -6.784 19.974 -20.576 1.00 50.79 191 VAL E CA 1
ATOM 1505 C C . VAL B 2 180 ? -5.744 19.264 -21.429 1.00 66.07 191 VAL E C 1
ATOM 1506 O O . VAL B 2 180 ? -4.544 19.543 -21.326 1.00 72.59 191 VAL E O 1
ATOM 1510 N N . LYS B 2 181 ? -6.204 18.317 -22.242 1.00 58.84 192 LYS E N 1
ATOM 1511 C CA . LYS B 2 181 ? -5.335 17.638 -23.191 1.00 52.71 192 LYS E CA 1
ATOM 1512 C C . LYS B 2 181 ? -5.297 18.330 -24.544 1.00 68.10 192 LYS E C 1
ATOM 1513 O O . LYS B 2 181 ? -4.365 18.093 -25.321 1.00 78.94 192 LYS E O 1
ATOM 1515 N N . GLY B 2 182 ? -6.279 19.181 -24.838 1.00 55.14 193 GLY E N 1
ATOM 1516 C CA . GLY B 2 182 ? -6.327 19.893 -26.100 1.00 53.86 193 GLY E CA 1
ATOM 1517 C C . GLY B 2 182 ? -6.297 21.399 -25.939 1.00 63.65 193 GLY E C 1
ATOM 1518 O O . GLY B 2 182 ? -5.223 22.007 -25.966 1.00 69.02 193 GLY E O 1
ATOM 1519 N N . ARG B 2 183 ? -7.469 22.012 -25.769 1.00 64.92 194 ARG E N 1
ATOM 1520 C CA . ARG B 2 183 ? -7.569 23.460 -25.643 1.00 63.49 194 ARG E CA 1
ATOM 1521 C C . ARG B 2 183 ? -8.736 23.819 -24.732 1.00 57.64 194 ARG E C 1
ATOM 1522 O O . ARG B 2 183 ? -9.601 22.991 -24.433 1.00 46.26 194 ARG E O 1
ATOM 1530 N N . THR B 2 184 ? -8.752 25.080 -24.300 1.00 65.35 195 THR E N 1
ATOM 1531 C CA . THR B 2 184 ? -9.841 25.626 -23.499 1.00 60.26 195 THR E CA 1
ATOM 1532 C C . THR B 2 184 ? -10.044 27.084 -23.899 1.00 43.76 195 THR E C 1
ATOM 1533 O O . THR B 2 184 ? -9.305 27.629 -24.724 1.00 40.34 195 THR E O 1
ATOM 1537 N N . TRP B 2 185 ? -11.057 27.718 -23.312 1.00 41.36 196 TRP E N 1
ATOM 1538 C CA . TRP B 2 185 ? -11.464 29.052 -23.761 1.00 54.21 196 TRP E CA 1
ATOM 1539 C C . TRP B 2 185 ? -11.825 30.045 -22.654 1.00 57.03 196 TRP E C 1
ATOM 1540 O O . TRP B 2 185 ? -12.158 31.194 -22.950 1.00 72.40 196 TRP E O 1
ATOM 1562 N N . LEU B 2 187 ? -11.904 32.846 -19.987 1.00 49.50 198 LEU E N 1
ATOM 1563 C CA . LEU B 2 187 ? -11.158 34.082 -19.774 1.00 56.42 198 LEU E CA 1
ATOM 1564 C C . LEU B 2 187 ? -10.852 34.297 -18.295 1.00 63.82 198 LEU E C 1
ATOM 1565 O O . LEU B 2 187 ? -11.698 34.777 -17.540 1.00 86.70 198 LEU E O 1
ATOM 1570 N N . CYS B 2 188 ? -9.634 33.946 -17.888 1.00 56.72 199 CYS E N 1
ATOM 1571 C CA . CYS B 2 188 ? -9.221 34.055 -16.498 1.00 61.30 199 CYS E CA 1
ATOM 1572 C C . CYS B 2 188 ? -7.756 34.454 -16.431 1.00 59.41 199 CYS E C 1
ATOM 1573 O O . CYS B 2 188 ? -6.955 34.086 -17.295 1.00 45.84 199 CYS E O 1
ATOM 1576 N N . GLY B 2 189 ? -7.414 35.216 -15.393 1.00 57.48 200 GLY E N 1
ATOM 1577 C CA . GLY B 2 189 ? -6.044 35.642 -15.186 1.00 32.11 200 GLY E CA 1
ATOM 1578 C C . GLY B 2 189 ? -5.911 37.096 -14.783 1.00 45.33 200 GLY E C 1
ATOM 1579 O O . GLY B 2 189 ? -6.799 37.656 -14.134 1.00 77.07 200 GLY E O 1
ATOM 1580 N N . THR B 2 190 ? -4.791 37.714 -15.160 1.00 42.48 201 THR E N 1
ATOM 1581 C CA . THR B 2 190 ? -4.523 39.120 -14.903 1.00 29.28 201 THR E CA 1
ATOM 1582 C C . THR B 2 190 ? -4.179 39.765 -16.240 1.00 29.32 201 THR E C 1
ATOM 1583 O O . THR B 2 190 ? -3.397 39.189 -17.016 1.00 39.92 201 THR E O 1
ATOM 1587 N N . PRO B 2 191 ? -4.740 40.939 -16.558 1.00 29.99 202 PRO E N 1
ATOM 1588 C CA . PRO B 2 191 ? -4.554 41.498 -17.911 1.00 39.94 202 PRO E CA 1
ATOM 1589 C C . PRO B 2 191 ? -3.101 41.637 -18.337 1.00 21.53 202 PRO E C 1
ATOM 1590 O O . PRO B 2 191 ? -2.782 41.429 -19.514 1.00 25.37 202 PRO E O 1
ATOM 1594 N N . GLU B 2 192 ? -2.209 41.972 -17.409 1.00 27.52 203 GLU E N 1
ATOM 1595 C CA . GLU B 2 192 ? -0.806 42.182 -17.737 1.00 25.41 203 GLU E CA 1
ATOM 1596 C C . GLU B 2 192 ? -0.037 40.880 -17.926 1.00 21.05 203 GLU E C 1
ATOM 1597 O O . GLU B 2 192 ? 1.139 40.925 -18.303 1.00 18.20 203 GLU E O 1
ATOM 1603 N N . TYR B 2 193 ? -0.667 39.730 -17.685 1.00 29.77 204 TYR E N 1
ATOM 1604 C CA . TYR B 2 193 ? -0.031 38.435 -17.878 1.00 18.26 204 TYR E CA 1
ATOM 1605 C C . TYR B 2 193 ? -0.780 37.534 -18.851 1.00 21.76 204 TYR E C 1
ATOM 1606 O O . TYR B 2 193 ? -0.383 36.375 -19.026 1.00 22.45 204 TYR E O 1
ATOM 1615 N N . LEU B 2 194 ? -1.840 38.025 -19.488 1.00 38.45 205 LEU E N 1
ATOM 1616 C CA . LEU B 2 194 ? -2.599 37.208 -20.425 1.00 18.53 205 LEU E CA 1
ATOM 1617 C C . LEU B 2 194 ? -1.821 37.004 -21.719 1.00 28.59 205 LEU E C 1
ATOM 1618 O O . LEU B 2 194 ? -1.212 37.935 -22.253 1.00 30.86 205 LEU E O 1
ATOM 1623 N N . ALA B 2 195 ? -1.847 35.774 -22.223 1.00 23.09 206 ALA E N 1
ATOM 1624 C CA . ALA B 2 195 ? -1.196 35.467 -23.483 1.00 21.67 206 ALA E CA 1
ATOM 1625 C C . ALA B 2 195 ? -2.026 36.002 -24.649 1.00 33.35 206 ALA E C 1
ATOM 1626 O O . ALA B 2 195 ? -3.233 36.219 -24.516 1.00 39.24 206 ALA E O 1
ATOM 1628 N N . PRO B 2 196 ? -1.394 36.239 -25.806 1.00 31.86 207 PRO E N 1
ATOM 1629 C CA . PRO B 2 196 ? -2.158 36.758 -26.955 1.00 26.48 207 PRO E CA 1
ATOM 1630 C C . PRO B 2 196 ? -3.306 35.859 -27.379 1.00 40.60 207 PRO E C 1
ATOM 1631 O O . PRO B 2 196 ? -4.383 36.361 -27.724 1.00 37.72 207 PRO E O 1
ATOM 1635 N N . GLU B 2 197 ? -3.109 34.540 -27.358 1.00 36.08 208 GLU E N 1
ATOM 1636 C CA . GLU B 2 197 ? -4.165 33.620 -27.761 1.00 24.65 208 GLU E CA 1
ATOM 1637 C C . GLU B 2 197 ? -5.362 33.638 -26.817 1.00 32.58 208 GLU E C 1
ATOM 1638 O O . GLU B 2 197 ? -6.421 33.117 -27.182 1.00 55.54 208 GLU E O 1
ATOM 1644 N N . ILE B 2 198 ? -5.225 34.216 -25.623 1.00 39.60 209 ILE E N 1
ATOM 1645 C CA . ILE B 2 198 ? -6.368 34.341 -24.723 1.00 31.12 209 ILE E CA 1
ATOM 1646 C C . ILE B 2 198 ? -7.196 35.568 -25.077 1.00 37.15 209 ILE E C 1
ATOM 1647 O O . ILE B 2 198 ? -8.432 35.526 -25.056 1.00 41.64 209 ILE E O 1
ATOM 1652 N N . ILE B 2 199 ? -6.531 36.673 -25.420 1.00 39.87 210 ILE E N 1
ATOM 1653 C CA . ILE B 2 199 ? -7.238 37.917 -25.709 1.00 36.01 210 ILE E CA 1
ATOM 1654 C C . ILE B 2 199 ? -7.997 37.814 -27.026 1.00 44.82 210 ILE E C 1
ATOM 1655 O O . ILE B 2 199 ? -9.119 38.320 -27.153 1.00 36.13 210 ILE E O 1
ATOM 1660 N N . LEU B 2 200 ? -7.409 37.152 -28.021 1.00 53.46 211 LEU E N 1
ATOM 1661 C CA . LEU B 2 200 ? -8.011 37.031 -29.350 1.00 41.54 211 LEU E CA 1
ATOM 1662 C C . LEU B 2 200 ? -9.213 36.095 -29.386 1.00 47.17 211 LEU E C 1
ATOM 1663 O O . LEU B 2 200 ? -9.717 35.848 -30.491 1.00 57.17 211 LEU E O 1
ATOM 1668 N N . SER B 2 201 ? -9.665 35.576 -28.244 1.00 38.32 212 SER E N 1
ATOM 1669 C CA . SER B 2 201 ? -10.782 34.642 -28.130 1.00 46.21 212 SER E CA 1
ATOM 1670 C C . SER B 2 201 ? -10.538 33.330 -28.867 1.00 61.10 212 SER E C 1
ATOM 1671 O O . SER B 2 201 ? -11.446 32.494 -28.951 1.00 61.32 212 SER E O 1
ATOM 1674 N N . LYS B 2 202 ? -9.342 33.128 -29.409 1.00 68.14 213 LYS E N 1
ATOM 1675 C CA . LYS B 2 202 ? -8.984 31.833 -29.957 1.00 58.14 213 LYS E CA 1
ATOM 1676 C C . LYS B 2 202 ? -8.728 30.845 -28.824 1.00 64.48 213 LYS E C 1
ATOM 1677 O O . LYS B 2 202 ? -8.523 31.224 -27.667 1.00 68.67 213 LYS E O 1
ATOM 1679 N N . GLY B 2 203 ? -8.755 29.559 -29.167 1.00 61.91 214 GLY E N 1
ATOM 1680 C CA . GLY B 2 203 ? -8.427 28.545 -28.184 1.00 52.12 214 GLY E CA 1
ATOM 1681 C C . GLY B 2 203 ? -6.975 28.632 -27.757 1.00 46.48 214 GLY E C 1
ATOM 1682 O O . GLY B 2 203 ? -6.107 29.098 -28.499 1.00 46.94 214 GLY E O 1
ATOM 1683 N N . TYR B 2 204 ? -6.715 28.186 -26.531 1.00 42.42 215 TYR E N 1
ATOM 1684 C CA . TYR B 2 204 ? -5.371 28.200 -25.987 1.00 70.87 215 TYR E CA 1
ATOM 1685 C C . TYR B 2 204 ? -5.135 26.917 -25.211 1.00 61.75 215 TYR E C 1
ATOM 1686 O O . TYR B 2 204 ? -6.049 26.351 -24.604 1.00 53.72 215 TYR E O 1
ATOM 1695 N N . ASN B 2 205 ? -3.889 26.457 -25.261 1.00 45.91 216 ASN E N 1
ATOM 1696 C CA . ASN B 2 205 ? -3.436 25.208 -24.680 1.00 46.01 216 ASN E CA 1
ATOM 1697 C C . ASN B 2 205 ? -2.434 25.503 -23.557 1.00 57.47 216 ASN E C 1
ATOM 1698 O O . ASN B 2 205 ? -2.488 26.583 -22.949 1.00 68.98 216 ASN E O 1
ATOM 1703 N N . LYS B 2 206 ? -1.536 24.556 -23.283 1.00 53.20 217 LYS E N 1
ATOM 1704 C CA . LYS B 2 206 ? -0.545 24.716 -22.224 1.00 43.18 217 LYS E CA 1
ATOM 1705 C C . LYS B 2 206 ? 0.483 25.800 -22.512 1.00 39.94 217 LYS E C 1
ATOM 1706 O O . LYS B 2 206 ? 1.276 26.120 -21.621 1.00 48.45 217 LYS E O 1
ATOM 1708 N N . ALA B 2 207 ? 0.497 26.359 -23.719 1.00 36.07 218 ALA E N 1
ATOM 1709 C CA . ALA B 2 207 ? 1.498 27.348 -24.094 1.00 29.65 218 ALA E CA 1
ATOM 1710 C C . ALA B 2 207 ? 1.293 28.700 -23.422 1.00 40.11 218 ALA E C 1
ATOM 1711 O O . ALA B 2 207 ? 2.176 29.561 -23.523 1.00 43.01 218 ALA E O 1
ATOM 1713 N N . VAL B 2 208 ? 0.160 28.918 -22.750 1.00 40.23 219 VAL E N 1
ATOM 1714 C CA . VAL B 2 208 ? -0.068 30.214 -22.119 1.00 33.61 219 VAL E CA 1
ATOM 1715 C C . VAL B 2 208 ? 0.824 30.388 -20.898 1.00 35.37 219 VAL E C 1
ATOM 1716 O O . VAL B 2 208 ? 1.207 31.514 -20.558 1.00 31.90 219 VAL E O 1
ATOM 1720 N N . ASP B 2 209 ? 1.178 29.292 -20.223 1.00 38.42 220 ASP E N 1
ATOM 1721 C CA . ASP B 2 209 ? 2.036 29.403 -19.050 1.00 30.08 220 ASP E CA 1
ATOM 1722 C C . ASP B 2 209 ? 3.463 29.775 -19.429 1.00 25.63 220 ASP E C 1
ATOM 1723 O O . ASP B 2 209 ? 4.143 30.475 -18.669 1.00 30.97 220 ASP E O 1
ATOM 1728 N N . TRP B 2 210 ? 3.937 29.321 -20.590 1.00 21.52 221 TRP E N 1
ATOM 1729 C CA . TRP B 2 210 ? 5.271 29.715 -21.028 1.00 28.37 221 TRP E CA 1
ATOM 1730 C C . TRP B 2 210 ? 5.309 31.174 -21.459 1.00 26.50 221 TRP E C 1
ATOM 1731 O O . TRP B 2 210 ? 6.371 31.804 -21.407 1.00 39.50 221 TRP E O 1
ATOM 1742 N N . TRP B 2 211 ? 4.172 31.723 -21.892 1.00 39.68 222 TRP E N 1
ATOM 1743 C CA . TRP B 2 211 ? 4.078 33.166 -22.083 1.00 28.25 222 TRP E CA 1
ATOM 1744 C C . TRP B 2 211 ? 4.154 33.889 -20.745 1.00 29.96 222 TRP E C 1
ATOM 1745 O O . TRP B 2 211 ? 4.905 34.859 -20.592 1.00 27.10 222 TRP E O 1
ATOM 1756 N N . ALA B 2 212 ? 3.377 33.424 -19.762 1.00 20.72 223 ALA E N 1
ATOM 1757 C CA . ALA B 2 212 ? 3.391 34.042 -18.441 1.00 25.64 223 ALA E CA 1
ATOM 1758 C C . ALA B 2 212 ? 4.773 33.978 -17.805 1.00 37.80 223 ALA E C 1
ATOM 1759 O O . ALA B 2 212 ? 5.151 34.884 -17.053 1.00 39.85 223 ALA E O 1
ATOM 1761 N N . LEU B 2 213 ? 5.539 32.923 -18.092 1.00 40.27 224 LEU E N 1
ATOM 1762 C CA . LEU B 2 213 ? 6.896 32.836 -17.566 1.00 22.68 224 LEU E CA 1
ATOM 1763 C C . LEU B 2 213 ? 7.767 33.959 -18.114 1.00 20.98 224 LEU E C 1
ATOM 1764 O O . LEU B 2 213 ? 8.546 34.568 -17.372 1.00 38.05 224 LEU E O 1
ATOM 1769 N N . GLY B 2 214 ? 7.646 34.250 -19.411 1.00 23.97 225 GLY E N 1
ATOM 1770 C CA . GLY B 2 214 ? 8.406 35.346 -19.987 1.00 23.58 225 GLY E CA 1
ATOM 1771 C C . GLY B 2 214 ? 8.048 36.690 -19.388 1.00 20.61 225 GLY E C 1
ATOM 1772 O O . GLY B 2 214 ? 8.911 37.562 -19.250 1.00 23.95 225 GLY E O 1
ATOM 1773 N N . VAL B 2 215 ? 6.778 36.879 -19.026 1.00 26.67 226 VAL E N 1
ATOM 1774 C CA . VAL B 2 215 ? 6.375 38.107 -18.350 1.00 18.80 226 VAL E CA 1
ATOM 1775 C C . VAL B 2 215 ? 6.943 38.146 -16.938 1.00 14.98 226 VAL E C 1
ATOM 1776 O O . VAL B 2 215 ? 7.431 39.186 -16.476 1.00 14.50 226 VAL E O 1
ATOM 1780 N N . LEU B 2 216 ? 6.896 37.013 -16.232 1.00 13.83 227 LEU E N 1
ATOM 1781 C CA . LEU B 2 216 ? 7.383 36.974 -14.857 1.00 20.86 227 LEU E CA 1
ATOM 1782 C C . LEU B 2 216 ? 8.880 37.248 -14.792 1.00 19.01 227 LEU E C 1
ATOM 1783 O O . LEU B 2 216 ? 9.345 37.988 -13.917 1.00 28.81 227 LEU E O 1
ATOM 1788 N N . ILE B 2 217 ? 9.652 36.659 -15.708 1.00 24.91 228 ILE E N 1
ATOM 1789 C CA . ILE B 2 217 ? 11.087 36.927 -15.747 1.00 18.80 228 ILE E CA 1
ATOM 1790 C C . ILE B 2 217 ? 11.343 38.387 -16.096 1.00 21.03 228 ILE E C 1
ATOM 1791 O O . ILE B 2 217 ? 12.217 39.037 -15.509 1.00 28.39 228 ILE E O 1
ATOM 1796 N N . TYR B 2 218 ? 10.582 38.926 -17.053 1.00 16.35 229 TYR E N 1
ATOM 1797 C CA . TYR B 2 218 ? 10.736 40.331 -17.417 1.00 16.47 229 TYR E CA 1
ATOM 1798 C C . TYR B 2 218 ? 10.490 41.238 -16.218 1.00 22.05 229 TYR E C 1
ATOM 1799 O O . TYR B 2 218 ? 11.226 42.209 -16.003 1.00 24.69 229 TYR E O 1
ATOM 1808 N N . GLU B 2 219 ? 9.461 40.939 -15.422 1.00 25.20 230 GLU E N 1
ATOM 1809 C CA . GLU B 2 219 ? 9.131 41.813 -14.302 1.00 22.59 230 GLU E CA 1
ATOM 1810 C C . GLU B 2 219 ? 10.146 41.693 -13.171 1.00 18.12 230 GLU E C 1
ATOM 1811 O O . GLU B 2 219 ? 10.382 42.669 -12.450 1.00 22.81 230 GLU E O 1
ATOM 1817 N N . MET B 2 220 ? 10.760 40.519 -13.001 1.00 18.19 231 MET E N 1
ATOM 1818 C CA . MET B 2 220 ? 11.784 40.365 -11.971 1.00 16.66 231 MET E CA 1
ATOM 1819 C C . MET B 2 220 ? 13.023 41.189 -12.299 1.00 16.85 231 MET E C 1
ATOM 1820 O O . MET B 2 220 ? 13.554 41.902 -11.439 1.00 31.52 231 MET E O 1
ATOM 1825 N N . ALA B 2 221 ? 13.501 41.100 -13.541 1.00 14.22 232 ALA E N 1
ATOM 1826 C CA . ALA B 2 221 ? 14.763 41.734 -13.902 1.00 32.11 232 ALA E CA 1
ATOM 1827 C C . ALA B 2 221 ? 14.606 43.221 -14.191 1.00 27.70 232 ALA E C 1
ATOM 1828 O O . ALA B 2 221 ? 15.538 43.995 -13.944 1.00 36.27 232 ALA E O 1
ATOM 1830 N N . ALA B 2 222 ? 13.451 43.641 -14.705 1.00 22.46 233 ALA E N 1
ATOM 1831 C CA . ALA B 2 222 ? 13.240 45.044 -15.038 1.00 24.24 233 ALA E CA 1
ATOM 1832 C C . ALA B 2 222 ? 12.633 45.842 -13.894 1.00 24.09 233 ALA E C 1
ATOM 1833 O O . ALA B 2 222 ? 12.930 47.034 -13.756 1.00 28.66 233 ALA E O 1
ATOM 1835 N N . GLY B 2 223 ? 11.794 45.216 -13.073 1.00 19.67 234 GLY E N 1
ATOM 1836 C CA . GLY B 2 223 ? 11.068 45.914 -12.035 1.00 15.65 234 GLY E CA 1
ATOM 1837 C C . GLY B 2 223 ? 9.664 46.332 -12.411 1.00 18.53 234 GLY E C 1
ATOM 1838 O O . GLY B 2 223 ? 8.952 46.883 -11.562 1.00 32.84 234 GLY E O 1
ATOM 1839 N N . TYR B 2 224 ? 9.245 46.089 -13.650 1.00 27.07 235 TYR E N 1
ATOM 1840 C CA . TYR B 2 224 ? 7.915 46.435 -14.126 1.00 24.90 235 TYR E CA 1
ATOM 1841 C C . TYR B 2 224 ? 7.529 45.454 -15.220 1.00 22.93 235 TYR E C 1
ATOM 1842 O O . TYR B 2 224 ? 8.410 44.905 -15.893 1.00 23.42 235 TYR E O 1
ATOM 1851 N N . PRO B 2 225 ? 6.238 45.199 -15.414 1.00 27.36 236 PRO E N 1
ATOM 1852 C CA . PRO B 2 225 ? 5.813 44.233 -16.435 1.00 19.41 236 PRO E CA 1
ATOM 1853 C C . PRO B 2 225 ? 6.047 44.774 -17.834 1.00 19.56 236 PRO E C 1
ATOM 1854 O O . PRO B 2 225 ? 6.127 45.996 -18.034 1.00 16.03 236 PRO E O 1
ATOM 1858 N N . PRO B 2 226 ? 6.164 43.894 -18.833 1.00 20.48 237 PRO E N 1
ATOM 1859 C CA . PRO B 2 226 ? 6.487 44.370 -20.188 1.00 17.56 237 PRO E CA 1
ATOM 1860 C C . PRO B 2 226 ? 5.359 45.132 -20.861 1.00 20.81 237 PRO E C 1
ATOM 1861 O O . PRO B 2 226 ? 5.636 45.994 -21.704 1.00 36.56 237 PRO E O 1
ATOM 1865 N N . PHE B 2 227 ? 4.102 44.849 -20.526 1.00 18.97 238 PHE E N 1
ATOM 1866 C CA . PHE B 2 227 ? 2.958 45.507 -21.146 1.00 22.76 238 PHE E CA 1
ATOM 1867 C C . PHE B 2 227 ? 2.140 46.200 -20.066 1.00 17.52 238 PHE E C 1
ATOM 1868 O O . PHE B 2 227 ? 1.652 45.545 -19.138 1.00 21.34 238 PHE E O 1
ATOM 1876 N N . PHE B 2 228 ? 1.986 47.516 -20.191 1.00 19.74 239 PHE E N 1
ATOM 1877 C CA . PHE B 2 228 ? 1.230 48.291 -19.218 1.00 26.30 239 PHE E CA 1
ATOM 1878 C C . PHE B 2 228 ? 0.783 49.594 -19.863 1.00 32.07 239 PHE E C 1
ATOM 1879 O O . PHE B 2 228 ? 1.464 50.130 -20.743 1.00 30.02 239 PHE E O 1
ATOM 1887 N N . ALA B 2 229 ? -0.362 50.095 -19.411 1.00 30.02 240 ALA E N 1
ATOM 1888 C CA . ALA B 2 229 ? -0.930 51.340 -19.917 1.00 30.11 240 ALA E CA 1
ATOM 1889 C C . ALA B 2 229 ? -2.026 51.784 -18.956 1.00 45.07 240 ALA E C 1
ATOM 1890 O O . ALA B 2 229 ? -2.359 51.084 -17.994 1.00 43.94 240 ALA E O 1
ATOM 1892 N N . ASP B 2 230 ? -2.588 52.965 -19.229 1.00 57.45 241 ASP E N 1
ATOM 1893 C CA . ASP B 2 230 ? -3.648 53.500 -18.379 1.00 39.98 241 ASP E CA 1
ATOM 1894 C C . ASP B 2 230 ? -4.885 52.613 -18.420 1.00 47.39 241 ASP E C 1
ATOM 1895 O O . ASP B 2 230 ? -5.465 52.285 -17.378 1.00 52.42 241 ASP E O 1
ATOM 1900 N N . GLN B 2 231 ? -5.305 52.213 -19.623 1.00 42.46 242 GLN E N 1
ATOM 1901 C CA . GLN B 2 231 ? -6.521 51.436 -19.788 1.00 30.40 242 GLN E CA 1
ATOM 1902 C C . GLN B 2 231 ? -6.198 49.986 -20.129 1.00 23.07 242 GLN E C 1
ATOM 1903 O O . GLN B 2 231 ? -5.244 49.721 -20.869 1.00 33.06 242 GLN E O 1
ATOM 1909 N N . PRO B 2 232 ? -6.971 49.032 -19.603 1.00 19.27 243 PRO E N 1
ATOM 1910 C CA . PRO B 2 232 ? -6.709 47.619 -19.923 1.00 17.07 243 PRO E CA 1
ATOM 1911 C C . PRO B 2 232 ? -6.845 47.299 -21.400 1.00 25.35 243 PRO E C 1
ATOM 1912 O O . PRO B 2 232 ? -6.212 46.349 -21.880 1.00 21.86 243 PRO E O 1
ATOM 1916 N N . ILE B 2 233 ? -7.653 48.062 -22.139 1.00 22.45 244 ILE E N 1
ATOM 1917 C CA . ILE B 2 233 ? -7.811 47.790 -23.563 1.00 26.60 244 ILE E CA 1
ATOM 1918 C C . ILE B 2 233 ? -6.527 48.116 -24.317 1.00 27.01 244 ILE E C 1
ATOM 1919 O O . ILE B 2 233 ? -6.237 47.506 -25.353 1.00 27.40 244 ILE E O 1
ATOM 1924 N N . GLN B 2 234 ? -5.732 49.064 -23.815 1.00 23.72 245 GLN E N 1
ATOM 1925 C CA . GLN B 2 234 ? -4.435 49.325 -24.430 1.00 23.68 245 GLN E CA 1
ATOM 1926 C C . GLN B 2 234 ? -3.465 48.183 -24.165 1.00 26.36 245 GLN E C 1
ATOM 1927 O O . GLN B 2 234 ? -2.635 47.857 -25.021 1.00 33.25 245 GLN E O 1
ATOM 1933 N N . ILE B 2 235 ? -3.551 47.571 -22.981 1.00 25.02 246 ILE E N 1
ATOM 1934 C CA . ILE B 2 235 ? -2.686 46.441 -22.657 1.00 19.09 246 ILE E CA 1
ATOM 1935 C C . ILE B 2 235 ? -2.900 45.307 -23.649 1.00 26.19 246 ILE E C 1
ATOM 1936 O O . ILE B 2 235 ? -1.943 44.664 -24.098 1.00 20.41 246 ILE E O 1
ATOM 1941 N N . TYR B 2 236 ? -4.158 45.055 -24.020 1.00 32.83 247 TYR E N 1
ATOM 1942 C CA . TYR B 2 236 ? -4.446 43.978 -24.962 1.00 21.06 247 TYR E CA 1
ATOM 1943 C C . TYR B 2 236 ? -3.866 44.279 -26.338 1.00 26.55 247 TYR E C 1
ATOM 1944 O O . TYR B 2 236 ? -3.368 43.374 -27.018 1.00 29.30 247 TYR E O 1
ATOM 1953 N N . GLU B 2 237 ? -3.914 45.544 -26.764 1.00 24.82 248 GLU E N 1
ATOM 1954 C CA . GLU B 2 237 ? -3.301 45.912 -28.036 1.00 28.85 248 GLU E CA 1
ATOM 1955 C C . GLU B 2 237 ? -1.789 45.733 -27.988 1.00 27.41 248 GLU E C 1
ATOM 1956 O O . GLU B 2 237 ? -1.179 45.269 -28.959 1.00 38.96 248 GLU E O 1
ATOM 1962 N N . LYS B 2 238 ? -1.165 46.096 -26.864 1.00 26.29 249 LYS E N 1
ATOM 1963 C CA . LYS B 2 238 ? 0.277 45.913 -26.728 1.00 24.50 249 LYS E CA 1
ATOM 1964 C C . LYS B 2 238 ? 0.648 44.436 -26.709 1.00 24.16 249 LYS E C 1
ATOM 1965 O O . LYS B 2 238 ? 1.665 44.039 -27.291 1.00 41.95 249 LYS E O 1
ATOM 1971 N N . ILE B 2 239 ? -0.161 43.609 -26.044 1.00 20.31 250 ILE E N 1
ATOM 1972 C CA . ILE B 2 239 ? 0.156 42.189 -25.928 1.00 30.55 250 ILE E CA 1
ATOM 1973 C C . ILE B 2 239 ? 0.102 41.512 -27.292 1.00 36.53 250 ILE E C 1
ATOM 1974 O O . ILE B 2 239 ? 0.980 40.712 -27.638 1.00 36.12 250 ILE E O 1
ATOM 1979 N N . VAL B 2 240 ? -0.918 41.825 -28.094 1.00 39.92 251 VAL E N 1
ATOM 1980 C CA . VAL B 2 240 ? -1.057 41.181 -29.396 1.00 39.38 251 VAL E CA 1
ATOM 1981 C C . VAL B 2 240 ? -0.158 41.805 -30.455 1.00 37.36 251 VAL E C 1
ATOM 1982 O O . VAL B 2 240 ? 0.048 41.198 -31.513 1.00 40.39 251 VAL E O 1
ATOM 1986 N N . SER B 2 241 ? 0.386 43.000 -30.207 1.00 45.96 252 SER E N 1
ATOM 1987 C CA . SER B 2 241 ? 1.222 43.648 -31.212 1.00 39.40 252 SER E CA 1
ATOM 1988 C C . SER B 2 241 ? 2.531 42.900 -31.424 1.00 49.89 252 SER E C 1
ATOM 1989 O O . SER B 2 241 ? 3.056 42.877 -32.543 1.00 81.10 252 SER E O 1
ATOM 1992 N N . GLY B 2 242 ? 3.069 42.285 -30.374 1.00 76.50 253 GLY E N 1
ATOM 1993 C CA . GLY B 2 242 ? 4.328 41.580 -30.490 1.00 80.63 253 GLY E CA 1
ATOM 1994 C C . GLY B 2 242 ? 5.555 42.458 -30.454 1.00 88.64 253 GLY E C 1
ATOM 1995 O O . GLY B 2 242 ? 6.611 42.046 -30.943 1.00 106.35 253 GLY E O 1
ATOM 1996 N N . LYS B 2 243 ? 5.452 43.661 -29.893 1.00 54.27 254 LYS E N 1
ATOM 1997 C CA . LYS B 2 243 ? 6.571 44.592 -29.795 1.00 54.58 254 LYS E CA 1
ATOM 1998 C C . LYS B 2 243 ? 6.903 44.786 -28.321 1.00 62.68 254 LYS E C 1
ATOM 1999 O O . LYS B 2 243 ? 6.113 45.375 -27.573 1.00 67.04 254 LYS E O 1
ATOM 2001 N N . VAL B 2 244 ? 8.066 44.290 -27.907 1.00 55.06 255 VAL E N 1
ATOM 2002 C CA . VAL B 2 244 ? 8.535 44.391 -26.530 1.00 44.64 255 VAL E CA 1
ATOM 2003 C C . VAL B 2 244 ? 9.863 45.134 -26.530 1.00 42.10 255 VAL E C 1
ATOM 2004 O O . VAL B 2 244 ? 10.785 44.765 -27.266 1.00 59.62 255 VAL E O 1
ATOM 2008 N N . ARG B 2 245 ? 9.958 46.177 -25.711 1.00 42.44 256 ARG E N 1
ATOM 2009 C CA . ARG B 2 245 ? 11.183 46.951 -25.564 1.00 43.64 256 ARG E CA 1
ATOM 2010 C C . ARG B 2 245 ? 11.885 46.527 -24.279 1.00 42.07 256 ARG E C 1
ATOM 2011 O O . ARG B 2 245 ? 11.334 46.686 -23.184 1.00 42.80 256 ARG E O 1
ATOM 2019 N N . PHE B 2 246 ? 13.094 45.989 -24.418 1.00 32.05 257 PHE E N 1
ATOM 2020 C CA . PHE B 2 246 ? 13.824 45.468 -23.270 1.00 29.84 257 PHE E CA 1
ATOM 2021 C C . PHE B 2 246 ? 14.648 46.569 -22.607 1.00 47.41 257 PHE E C 1
ATOM 2022 O O . PHE B 2 246 ? 15.161 47.459 -23.292 1.00 40.99 257 PHE E O 1
ATOM 2030 N N . PRO B 2 247 ? 14.774 46.523 -21.282 1.00 46.78 258 PRO E N 1
ATOM 2031 C CA . PRO B 2 247 ? 15.623 47.495 -20.587 1.00 43.01 258 PRO E CA 1
ATOM 2032 C C . PRO B 2 247 ? 17.077 47.375 -21.018 1.00 48.33 258 PRO E C 1
ATOM 2033 O O . PRO B 2 247 ? 17.515 46.359 -21.563 1.00 49.26 258 PRO E O 1
ATOM 2037 N N . SER B 2 248 ? 17.832 48.445 -20.757 1.00 50.04 259 SER E N 1
ATOM 2038 C CA . SER B 2 248 ? 19.234 48.485 -21.161 1.00 44.98 259 SER E CA 1
ATOM 2039 C C . SER B 2 248 ? 20.055 47.449 -20.404 1.00 45.42 259 SER E C 1
ATOM 2040 O O . SER B 2 248 ? 20.828 46.693 -21.004 1.00 62.24 259 SER E O 1
ATOM 2043 N N . HIS B 2 249 ? 19.891 47.392 -19.084 1.00 41.27 260 HIS E N 1
ATOM 2044 C CA . HIS B 2 249 ? 20.671 46.500 -18.228 1.00 37.15 260 HIS E CA 1
ATOM 2045 C C . HIS B 2 249 ? 20.360 45.018 -18.448 1.00 42.08 260 HIS E C 1
ATOM 2046 O O . HIS B 2 249 ? 20.907 44.189 -17.709 1.00 61.04 260 HIS E O 1
ATOM 2053 N N . PHE B 2 250 ? 19.516 44.654 -19.410 1.00 48.02 261 PHE E N 1
ATOM 2054 C CA . PHE B 2 250 ? 19.274 43.248 -19.698 1.00 55.54 261 PHE E CA 1
ATOM 2055 C C . PHE B 2 250 ? 20.482 42.626 -20.386 1.00 42.21 261 PHE E C 1
ATOM 2056 O O . PHE B 2 250 ? 21.157 43.269 -21.195 1.00 52.00 261 PHE E O 1
ATOM 2064 N N . SER B 2 251 ? 20.753 41.366 -20.060 1.00 49.83 262 SER E N 1
ATOM 2065 C CA . SER B 2 251 ? 21.829 40.633 -20.704 1.00 51.16 262 SER E CA 1
ATOM 2066 C C . SER B 2 251 ? 21.393 40.156 -22.088 1.00 48.38 262 SER E C 1
ATOM 2067 O O . SER B 2 251 ? 20.211 40.177 -22.440 1.00 59.34 262 SER E O 1
ATOM 2070 N N . SER B 2 252 ? 22.372 39.718 -22.882 1.00 63.69 263 SER E N 1
ATOM 2071 C CA . SER B 2 252 ? 22.058 39.191 -24.207 1.00 64.76 263 SER E CA 1
ATOM 2072 C C . SER B 2 252 ? 21.341 37.851 -24.111 1.00 52.69 263 SER E C 1
ATOM 2073 O O . SER B 2 252 ? 20.462 37.551 -24.928 1.00 43.05 263 SER E O 1
ATOM 2076 N N . ASP B 2 253 ? 21.700 37.033 -23.119 1.00 61.68 264 ASP E N 1
ATOM 2077 C CA . ASP B 2 253 ? 21.040 35.742 -22.950 1.00 73.36 264 ASP E CA 1
ATOM 2078 C C . AS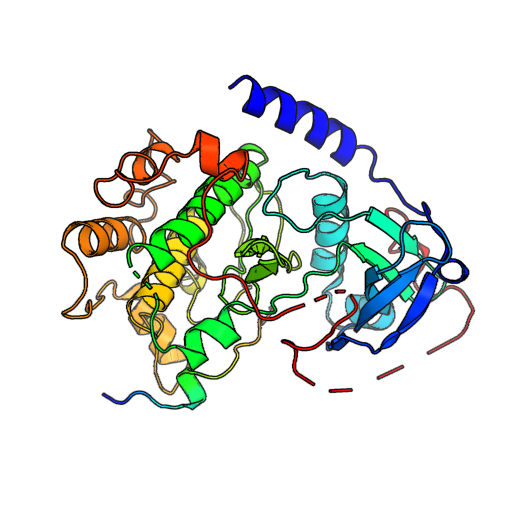P B 2 253 ? 19.592 35.915 -22.509 1.00 64.45 264 ASP E C 1
ATOM 2079 O O . ASP B 2 253 ? 18.710 35.167 -22.946 1.00 51.60 264 ASP E O 1
ATOM 2084 N N . LEU B 2 254 ? 19.328 36.897 -21.645 1.00 51.76 265 LEU E N 1
ATOM 2085 C CA . LEU B 2 254 ? 17.977 37.086 -21.129 1.00 52.12 265 LEU E CA 1
ATOM 2086 C C . LEU B 2 254 ? 17.046 37.632 -22.205 1.00 42.96 265 LEU E C 1
ATOM 2087 O O . LEU B 2 254 ? 15.911 37.163 -22.353 1.00 46.04 265 LEU E O 1
ATOM 2092 N N . LYS B 2 255 ? 17.506 38.632 -22.962 1.00 38.13 266 LYS E N 1
ATOM 2093 C CA . LYS B 2 255 ? 16.683 39.189 -24.032 1.00 43.59 266 LYS E CA 1
ATOM 2094 C C . LYS B 2 255 ? 16.350 38.131 -25.076 1.00 49.46 266 LYS E C 1
ATOM 2095 O O . LYS B 2 255 ? 15.246 38.121 -25.634 1.00 37.74 266 LYS E O 1
ATOM 2101 N N . ASP B 2 256 ? 17.292 37.224 -25.347 1.00 57.30 267 ASP E N 1
ATOM 2102 C CA . ASP B 2 256 ? 17.033 36.151 -26.300 1.00 48.03 267 ASP E CA 1
ATOM 2103 C C . ASP B 2 256 ? 15.992 35.177 -25.764 1.00 48.47 267 ASP E C 1
ATOM 2104 O O . ASP B 2 256 ? 15.108 34.735 -26.508 1.00 53.13 267 ASP E O 1
ATOM 2109 N N . LEU B 2 257 ? 16.078 34.832 -24.477 1.00 45.76 268 LEU E N 1
ATOM 2110 C CA . LEU B 2 257 ? 15.126 33.889 -23.898 1.00 33.90 268 LEU E CA 1
ATOM 2111 C C . LEU B 2 257 ? 13.717 34.467 -23.882 1.00 46.89 268 LEU E C 1
ATOM 2112 O O . LEU B 2 257 ? 12.736 33.740 -24.083 1.00 52.16 268 LEU E O 1
ATOM 2117 N N . LEU B 2 258 ? 13.595 35.775 -23.654 1.00 38.94 269 LEU E N 1
ATOM 2118 C CA . LEU B 2 258 ? 12.274 36.386 -23.556 1.00 44.17 269 LEU E CA 1
ATOM 2119 C C . LEU B 2 258 ? 11.590 36.463 -24.915 1.00 48.72 269 LEU E C 1
ATOM 2120 O O . LEU B 2 258 ? 10.374 36.257 -25.014 1.00 40.72 269 LEU E O 1
ATOM 2125 N N . ARG B 2 259 ? 12.348 36.758 -25.976 1.00 53.02 270 ARG E N 1
ATOM 2126 C CA . ARG B 2 259 ? 11.751 36.818 -27.307 1.00 43.58 270 ARG E CA 1
ATOM 2127 C C . ARG B 2 259 ? 11.170 35.473 -27.722 1.00 42.51 270 ARG E C 1
ATOM 2128 O O . ARG B 2 259 ? 10.183 35.426 -28.465 1.00 47.35 270 ARG E O 1
ATOM 2136 N N . ASN B 2 260 ? 11.760 34.372 -27.253 1.00 40.56 271 ASN E N 1
ATOM 2137 C CA . ASN B 2 260 ? 11.197 33.057 -27.535 1.00 47.06 271 ASN E CA 1
ATOM 2138 C C . ASN B 2 260 ? 10.031 32.741 -26.605 1.00 45.49 271 ASN E C 1
ATOM 2139 O O . ASN B 2 260 ? 9.058 32.102 -27.022 1.00 33.90 271 ASN E O 1
ATOM 2144 N N . LEU B 2 261 ? 10.112 33.178 -25.346 1.00 40.92 272 LEU E N 1
ATOM 2145 C CA . LEU B 2 261 ? 9.011 32.960 -24.412 1.00 36.32 272 LEU E CA 1
ATOM 2146 C C . LEU B 2 261 ? 7.830 33.866 -24.736 1.00 33.67 272 LEU E C 1
ATOM 2147 O O . LEU B 2 261 ? 6.678 33.415 -24.768 1.00 32.66 272 LEU E O 1
ATOM 2152 N N . LEU B 2 262 ? 8.095 35.149 -24.976 1.00 27.42 273 LEU E N 1
ATOM 2153 C CA . LEU B 2 262 ? 7.054 36.105 -25.350 1.00 25.88 273 LEU E CA 1
ATOM 2154 C C . LEU B 2 262 ? 6.801 36.109 -26.850 1.00 31.16 273 LEU E C 1
ATOM 2155 O O . LEU B 2 262 ? 6.665 37.169 -27.468 1.00 48.69 273 LEU E O 1
ATOM 2160 N N . GLN B 2 263 ? 6.744 34.929 -27.459 1.00 49.24 274 GLN E N 1
ATOM 2161 C CA . GLN B 2 263 ? 6.475 34.802 -28.884 1.00 49.29 274 GLN E CA 1
ATOM 2162 C C . GLN B 2 263 ? 4.972 34.728 -29.114 1.00 46.90 274 GLN E C 1
ATOM 2163 O O . GLN B 2 263 ? 4.289 33.882 -28.527 1.00 33.10 274 GLN E O 1
ATOM 2169 N N . VAL B 2 264 ? 4.458 35.621 -29.964 1.00 48.78 275 VAL E N 1
ATOM 2170 C CA . VAL B 2 264 ? 3.027 35.616 -30.253 1.00 57.30 275 VAL E CA 1
ATOM 2171 C C . VAL B 2 264 ? 2.640 34.383 -31.059 1.00 63.45 275 VAL E C 1
ATOM 2172 O O . VAL B 2 264 ? 1.523 33.869 -30.921 1.00 49.96 275 VAL E O 1
ATOM 2176 N N . ASP B 2 265 ? 3.542 33.884 -31.903 1.00 59.03 276 ASP E N 1
ATOM 2177 C CA . ASP B 2 265 ? 3.284 32.662 -32.657 1.00 69.90 276 ASP E CA 1
ATOM 2178 C C . ASP B 2 265 ? 3.279 31.482 -31.694 1.00 61.52 276 ASP E C 1
ATOM 2179 O O . ASP B 2 265 ? 4.319 31.126 -31.129 1.00 58.95 276 ASP E O 1
ATOM 2184 N N . LEU B 2 266 ? 2.105 30.871 -31.512 1.00 46.65 277 LEU E N 1
ATOM 2185 C CA . LEU B 2 266 ? 1.939 29.821 -30.513 1.00 41.42 277 LEU E CA 1
ATOM 2186 C C . LEU B 2 266 ? 2.853 28.627 -30.758 1.00 66.20 277 LEU E C 1
ATOM 2187 O O . LEU B 2 266 ? 3.167 27.899 -29.810 1.00 72.91 277 LEU E O 1
ATOM 2192 N N . THR B 2 267 ? 3.300 28.413 -31.995 1.00 66.80 278 THR E N 1
ATOM 2193 C CA . THR B 2 267 ? 4.099 27.245 -32.341 1.00 73.09 278 THR E CA 1
ATOM 2194 C C . THR B 2 267 ? 5.579 27.565 -32.521 1.00 68.06 278 THR E C 1
ATOM 2195 O O . THR B 2 267 ? 6.349 26.681 -32.906 1.00 72.82 278 THR E O 1
ATOM 2199 N N . LYS B 2 268 ? 5.993 28.807 -32.265 1.00 63.00 279 LYS E N 1
ATOM 2200 C CA . LYS B 2 268 ? 7.407 29.166 -32.225 1.00 77.53 279 LYS E CA 1
ATOM 2201 C C . LYS B 2 268 ? 7.852 29.562 -30.822 1.00 71.05 279 LYS E C 1
ATOM 2202 O O . LYS B 2 268 ? 8.906 30.185 -30.658 1.00 57.69 279 LYS E O 1
ATOM 2208 N N . ARG B 2 269 ? 7.071 29.202 -29.809 1.00 56.92 280 ARG E N 1
ATOM 2209 C CA . ARG B 2 269 ? 7.330 29.581 -28.428 1.00 43.09 280 ARG E CA 1
ATOM 2210 C C . ARG B 2 269 ? 7.950 28.413 -27.672 1.00 56.99 280 ARG E C 1
ATOM 2211 O O . ARG B 2 269 ? 7.529 27.263 -27.833 1.00 56.34 280 ARG E O 1
ATOM 2219 N N . PHE B 2 270 ? 8.952 28.715 -26.848 1.00 49.64 281 PHE E N 1
ATOM 2220 C CA . PHE B 2 270 ? 9.603 27.681 -26.056 1.00 39.06 281 PHE E CA 1
ATOM 2221 C C . PHE B 2 270 ? 8.603 27.022 -25.110 1.00 53.27 281 PHE E C 1
ATOM 2222 O O . PHE B 2 270 ? 7.576 27.598 -24.743 1.00 66.11 281 PHE E O 1
ATOM 2230 N N . GLY B 2 271 ? 8.918 25.789 -24.713 1.00 61.62 282 GLY E N 1
ATOM 2231 C CA . GLY B 2 271 ? 7.996 24.972 -23.955 1.00 67.83 282 GLY E CA 1
ATOM 2232 C C . GLY B 2 271 ? 6.862 24.382 -24.760 1.00 72.85 282 GLY E C 1
ATOM 2233 O O . GLY B 2 271 ? 6.113 23.552 -24.228 1.00 69.04 282 GLY E O 1
ATOM 2234 N N . ASN B 2 272 ? 6.704 24.782 -26.022 1.00 63.21 283 ASN E N 1
ATOM 2235 C CA . ASN B 2 272 ? 5.693 24.233 -26.908 1.00 66.36 283 ASN E CA 1
ATOM 2236 C C . ASN B 2 272 ? 6.284 23.513 -28.110 1.00 77.04 283 ASN E C 1
ATOM 2237 O O . ASN B 2 272 ? 5.544 22.827 -28.824 1.00 73.88 283 ASN E O 1
ATOM 2242 N N . LEU B 2 273 ? 7.586 23.638 -28.345 1.00 92.45 284 LEU E N 1
ATOM 2243 C CA . LEU B 2 273 ? 8.233 23.029 -29.499 1.00 75.12 284 LEU E CA 1
ATOM 2244 C C . LEU B 2 273 ? 8.374 21.523 -29.276 1.00 84.09 284 LEU E C 1
ATOM 2245 O O . LEU B 2 273 ? 7.871 20.954 -28.302 1.00 69.65 284 LEU E O 1
ATOM 2250 N N . LYS B 2 274 ? 9.081 20.859 -30.194 1.00 81.48 285 LYS E N 1
ATOM 2251 C CA . LYS B 2 274 ? 9.249 19.412 -30.099 1.00 78.67 285 LYS E CA 1
ATOM 2252 C C . LYS B 2 274 ? 10.125 19.030 -28.913 1.00 80.82 285 LYS E C 1
ATOM 2253 O O . LYS B 2 274 ? 9.845 18.044 -28.221 1.00 86.26 285 LYS E O 1
ATOM 2255 N N . ASN B 2 275 ? 11.190 19.797 -28.660 1.00 69.39 286 ASN E N 1
ATOM 2256 C CA . ASN B 2 275 ? 12.067 19.486 -27.536 1.00 75.93 286 ASN E CA 1
ATOM 2257 C C . ASN B 2 275 ? 11.354 19.664 -26.202 1.00 74.73 286 ASN E C 1
ATOM 2258 O O . ASN B 2 275 ? 11.616 18.912 -25.256 1.00 81.98 286 ASN E O 1
ATOM 2263 N N . GLY B 2 276 ? 10.463 20.640 -26.105 1.00 82.46 287 GLY E N 1
ATOM 2264 C CA . GLY B 2 276 ? 9.652 20.806 -24.910 1.00 77.56 287 GLY E CA 1
ATOM 2265 C C . GLY B 2 276 ? 10.341 21.673 -23.876 1.00 62.93 287 GLY E C 1
ATOM 2266 O O . GLY B 2 276 ? 10.772 22.786 -24.178 1.00 54.47 287 GLY E O 1
ATOM 2267 N N . VAL B 2 277 ? 10.446 21.153 -22.651 1.00 71.23 288 VAL E N 1
ATOM 2268 C CA . VAL B 2 277 ? 10.950 21.954 -21.540 1.00 64.66 288 VAL E CA 1
ATOM 2269 C C . VAL B 2 277 ? 12.448 22.195 -21.680 1.00 68.02 288 VAL E C 1
ATOM 2270 O O . VAL B 2 277 ? 12.953 23.266 -21.325 1.00 68.28 288 VAL E O 1
ATOM 2274 N N . ASN B 2 278 ? 13.182 21.212 -22.208 1.00 66.10 289 ASN E N 1
ATOM 2275 C CA . ASN B 2 278 ? 14.626 21.356 -22.358 1.00 71.60 289 ASN E CA 1
ATOM 2276 C C . ASN B 2 278 ? 15.016 22.458 -23.334 1.00 66.08 289 ASN E C 1
ATOM 2277 O O . ASN B 2 278 ? 16.195 22.825 -23.384 1.00 55.54 289 ASN E O 1
ATOM 2282 N N . ASP B 2 279 ? 14.067 22.984 -24.114 1.00 66.92 290 ASP E N 1
ATOM 2283 C CA . ASP B 2 279 ? 14.331 24.198 -24.880 1.00 67.91 290 ASP E CA 1
ATOM 2284 C C . ASP B 2 279 ? 14.774 25.331 -23.964 1.00 68.01 290 ASP E C 1
ATOM 2285 O O . ASP B 2 279 ? 15.722 26.062 -24.276 1.00 67.62 290 ASP E O 1
ATOM 2290 N N . ILE B 2 280 ? 14.105 25.480 -22.825 1.00 58.26 291 ILE E N 1
ATOM 2291 C CA . ILE B 2 280 ? 14.430 26.526 -21.863 1.00 57.91 291 ILE E CA 1
ATOM 2292 C C . ILE B 2 280 ? 15.541 26.086 -20.920 1.00 64.25 291 ILE E C 1
ATOM 2293 O O . ILE B 2 280 ? 16.421 26.880 -20.578 1.00 75.17 291 ILE E O 1
ATOM 2298 N N . LYS B 2 281 ? 15.518 24.822 -20.492 1.00 73.90 292 LYS E N 1
ATOM 2299 C CA . LYS B 2 281 ? 16.508 24.345 -19.532 1.00 62.75 292 LYS E CA 1
ATOM 2300 C C . LYS B 2 281 ? 17.916 24.382 -20.108 1.00 53.03 292 LYS E C 1
ATOM 2301 O O . LYS B 2 281 ? 18.888 24.534 -19.360 1.00 66.46 292 LYS E O 1
ATOM 2307 N N . ASN B 2 282 ? 18.049 24.250 -21.426 1.00 53.80 293 ASN E N 1
ATOM 2308 C CA . ASN B 2 282 ? 19.343 24.289 -22.098 1.00 70.63 293 ASN E CA 1
ATOM 2309 C C . ASN B 2 282 ? 19.530 25.591 -22.873 1.00 61.58 293 ASN E C 1
ATOM 2310 O O . ASN B 2 282 ? 20.062 25.601 -23.985 1.00 58.86 293 ASN E O 1
ATOM 2315 N N . HIS B 2 283 ? 19.090 26.701 -22.293 1.00 45.51 294 HIS E N 1
ATOM 2316 C CA . HIS B 2 283 ? 19.325 28.014 -22.871 1.00 61.15 294 HIS E CA 1
ATOM 2317 C C . HIS B 2 283 ? 20.585 28.628 -22.267 1.00 64.39 294 HIS E C 1
ATOM 2318 O O . HIS B 2 283 ? 21.006 28.280 -21.161 1.00 57.18 294 HIS E O 1
ATOM 2325 N N . LYS B 2 284 ? 21.191 29.551 -23.018 1.00 59.05 295 LYS E N 1
ATOM 2326 C CA . LYS B 2 284 ? 22.406 30.208 -22.549 1.00 63.05 295 LYS E CA 1
ATOM 2327 C C . LYS B 2 284 ? 22.179 30.996 -21.266 1.00 68.14 295 LYS E C 1
ATOM 2328 O O . LYS B 2 284 ? 23.137 31.239 -20.523 1.00 76.53 295 LYS E O 1
ATOM 2334 N N . TRP B 2 285 ? 20.937 31.395 -20.986 1.00 76.63 296 TRP E N 1
ATOM 2335 C CA . TRP B 2 285 ? 20.647 32.121 -19.756 1.00 60.44 296 TRP E CA 1
ATOM 2336 C C . TRP B 2 285 ? 20.631 31.201 -18.542 1.00 60.87 296 TRP E C 1
ATOM 2337 O O . TRP B 2 285 ? 21.006 31.627 -17.444 1.00 69.96 296 TRP E O 1
ATOM 2348 N N . PHE B 2 286 ? 20.212 29.946 -18.715 1.00 58.36 297 PHE E N 1
ATOM 2349 C CA . PHE B 2 286 ? 20.163 28.968 -17.634 1.00 59.92 297 PHE E CA 1
ATOM 2350 C C . PHE B 2 286 ? 21.395 28.069 -17.605 1.00 73.79 297 PHE E C 1
ATOM 2351 O O . PHE B 2 286 ? 21.308 26.913 -17.176 1.00 76.91 297 PHE E O 1
ATOM 2359 N N . ALA B 2 287 ? 22.545 28.575 -18.055 1.00 86.93 298 ALA E N 1
ATOM 2360 C CA . ALA B 2 287 ? 23.755 27.758 -18.060 1.00 72.65 298 ALA E CA 1
ATOM 2361 C C . ALA B 2 287 ? 24.238 27.475 -16.643 1.00 77.25 298 ALA E C 1
ATOM 2362 O O . ALA B 2 287 ? 24.695 26.364 -16.347 1.00 93.10 298 ALA E O 1
ATOM 2364 N N . THR B 2 288 ? 24.138 28.461 -15.754 1.00 76.15 299 THR E N 1
ATOM 2365 C CA . THR B 2 288 ? 24.589 28.321 -14.375 1.00 78.79 299 THR E CA 1
ATOM 2366 C C . THR B 2 288 ? 23.619 27.520 -13.512 1.00 73.65 299 THR E C 1
ATOM 2367 O O . THR B 2 288 ? 23.914 27.275 -12.337 1.00 71.32 299 THR E O 1
ATOM 2371 N N . THR B 2 289 ? 22.486 27.093 -14.060 1.00 77.16 300 THR E N 1
ATOM 2372 C CA . THR B 2 289 ? 21.441 26.446 -13.277 1.00 80.40 300 THR E CA 1
ATOM 2373 C C . THR B 2 289 ? 21.676 24.942 -13.226 1.00 63.64 300 THR E C 1
ATOM 2374 O O . THR B 2 289 ? 21.717 24.278 -14.268 1.00 70.00 300 THR E O 1
ATOM 2378 N N . ASP B 2 290 ? 21.825 24.408 -12.015 1.00 74.09 301 ASP E N 1
ATOM 2379 C CA . ASP B 2 290 ? 21.851 22.964 -11.791 1.00 74.20 301 ASP E CA 1
ATOM 2380 C C . ASP B 2 290 ? 20.431 22.548 -11.430 1.00 59.18 301 ASP E C 1
ATOM 2381 O O . ASP B 2 290 ? 19.977 22.753 -10.301 1.00 54.45 301 ASP E O 1
ATOM 2386 N N . TRP B 2 291 ? 19.724 21.961 -12.399 1.00 55.25 302 TRP E N 1
ATOM 2387 C CA . TRP B 2 291 ? 18.302 21.690 -12.227 1.00 51.62 302 TRP E CA 1
ATOM 2388 C C . TRP B 2 291 ? 18.046 20.590 -11.206 1.00 66.36 302 TRP E C 1
ATOM 2389 O O . TRP B 2 291 ? 17.027 20.624 -10.506 1.00 61.58 302 TRP E O 1
ATOM 2400 N N . ILE B 2 292 ? 18.949 19.614 -11.102 1.00 60.49 303 ILE E N 1
ATOM 2401 C CA . ILE B 2 292 ? 18.770 18.549 -10.122 1.00 48.77 303 ILE E CA 1
ATOM 2402 C C . ILE B 2 292 ? 18.897 19.101 -8.708 1.00 66.72 303 ILE E C 1
ATOM 2403 O O . ILE B 2 292 ? 18.145 18.715 -7.804 1.00 70.91 303 ILE E O 1
ATOM 2408 N N . ALA B 2 293 ? 19.842 20.021 -8.494 1.00 63.93 304 ALA E N 1
ATOM 2409 C CA . ALA B 2 293 ? 19.998 20.626 -7.176 1.00 44.35 304 ALA E CA 1
ATOM 2410 C C . ALA B 2 293 ? 18.833 21.547 -6.837 1.00 68.06 304 ALA E C 1
ATOM 2411 O O . ALA B 2 293 ? 18.441 21.642 -5.668 1.00 68.44 304 ALA E O 1
ATOM 2413 N N . ILE B 2 294 ? 18.269 22.228 -7.838 1.00 68.79 305 ILE E N 1
ATOM 2414 C CA . ILE B 2 294 ? 17.116 23.093 -7.597 1.00 49.53 305 ILE E CA 1
ATOM 2415 C C . ILE B 2 294 ? 15.927 22.267 -7.124 1.00 56.89 305 ILE E C 1
ATOM 2416 O O . ILE B 2 294 ? 15.248 22.621 -6.152 1.00 59.79 305 ILE E O 1
ATOM 2421 N N . TYR B 2 295 ? 15.659 21.150 -7.805 1.00 45.88 306 TYR E N 1
ATOM 2422 C CA . TYR B 2 295 ? 14.554 20.281 -7.410 1.00 61.53 306 TYR E CA 1
ATOM 2423 C C . TYR B 2 295 ? 14.774 19.719 -6.011 1.00 78.72 306 TYR E C 1
ATOM 2424 O O . TYR B 2 295 ? 13.861 19.721 -5.177 1.00 72.03 306 TYR E O 1
ATOM 2433 N N . GLN B 2 296 ? 15.986 19.237 -5.734 1.00 74.63 307 GLN E N 1
ATOM 2434 C CA . GLN B 2 296 ? 16.318 18.750 -4.401 1.00 74.18 307 GLN E CA 1
ATOM 2435 C C . GLN B 2 296 ? 16.534 19.877 -3.401 1.00 70.90 307 GLN E C 1
ATOM 2436 O O . GLN B 2 296 ? 16.728 19.596 -2.212 1.00 78.31 307 GLN E O 1
ATOM 2442 N N . ARG B 2 297 ? 16.507 21.133 -3.854 1.00 70.73 308 ARG E N 1
ATOM 2443 C CA . ARG B 2 297 ? 16.520 22.307 -2.977 1.00 66.12 308 ARG E CA 1
ATOM 2444 C C . ARG B 2 297 ? 17.826 22.420 -2.192 1.00 68.51 308 ARG E C 1
ATOM 2445 O O . ARG B 2 297 ? 17.840 22.855 -1.039 1.00 63.26 308 ARG E O 1
ATOM 2453 N N . LYS B 2 298 ? 18.936 22.040 -2.822 1.00 77.80 309 LYS E N 1
ATOM 2454 C CA . LYS B 2 298 ? 20.237 22.168 -2.177 1.00 74.48 309 LYS E CA 1
ATOM 2455 C C . LYS B 2 298 ? 21.070 23.255 -2.850 1.00 77.13 309 LYS E C 1
ATOM 2456 O O . LYS B 2 298 ? 22.202 23.008 -3.280 1.00 87.21 309 LYS E O 1
ATOM 2462 N N . VAL B 2 299 ? 20.517 24.463 -2.943 1.00 65.38 310 VAL E N 1
ATOM 2463 C CA . VAL B 2 299 ? 21.194 25.607 -3.540 1.00 56.91 310 VAL E CA 1
ATOM 2464 C C . VAL B 2 299 ? 21.049 26.798 -2.603 1.00 70.01 310 VAL E C 1
ATOM 2465 O O . VAL B 2 299 ? 19.967 27.039 -2.056 1.00 58.91 310 VAL E O 1
ATOM 2469 N N . GLU B 2 300 ? 22.142 27.535 -2.410 1.00 75.28 311 GLU E N 1
ATOM 2470 C CA . GLU B 2 300 ? 22.111 28.725 -1.569 1.00 77.80 311 GLU E CA 1
ATOM 2471 C C . GLU B 2 300 ? 21.148 29.756 -2.145 1.00 67.28 311 GLU E C 1
ATOM 2472 O O . GLU B 2 300 ? 21.324 30.222 -3.275 1.00 62.78 311 GLU E O 1
ATOM 2474 N N . ALA B 2 301 ? 20.129 30.105 -1.366 1.00 54.28 312 ALA E N 1
ATOM 2475 C CA . ALA B 2 301 ? 19.148 31.075 -1.823 1.00 45.51 312 ALA E CA 1
ATOM 2476 C C . ALA B 2 301 ? 19.754 32.476 -1.819 1.00 45.44 312 ALA E C 1
ATOM 2477 O O . ALA B 2 301 ? 20.463 32.845 -0.877 1.00 62.79 312 ALA E O 1
ATOM 2479 N N . PRO B 2 302 ? 19.494 33.280 -2.854 1.00 57.27 313 PRO E N 1
ATOM 2480 C CA . PRO B 2 302 ? 20.070 34.634 -2.905 1.00 63.50 313 PRO E CA 1
ATOM 2481 C C . PRO B 2 302 ? 19.423 35.615 -1.942 1.00 49.56 313 PRO E C 1
ATOM 2482 O O . PRO B 2 302 ? 19.916 36.744 -1.817 1.00 56.30 313 PRO E O 1
ATOM 2486 N N . PHE B 2 303 ? 18.346 35.225 -1.261 1.00 52.25 314 PHE E N 1
ATOM 2487 C CA . PHE B 2 303 ? 17.650 36.109 -0.335 1.00 50.97 314 PHE E CA 1
ATOM 2488 C C . PHE B 2 303 ? 16.715 35.311 0.565 1.00 56.26 314 PHE E C 1
ATOM 2489 O O . PHE B 2 303 ? 15.788 34.651 0.083 1.00 69.93 314 PHE E O 1
ATOM 2497 N N . ILE B 2 304 ? 16.955 35.359 1.868 1.00 56.94 315 ILE E N 1
ATOM 2498 C CA . ILE B 2 304 ? 16.138 34.671 2.863 1.00 64.43 315 ILE E CA 1
ATOM 2499 C C . ILE B 2 304 ? 15.400 35.731 3.673 1.00 59.57 315 ILE E C 1
ATOM 2500 O O . ILE B 2 304 ? 16.042 36.624 4.242 1.00 64.60 315 ILE E O 1
ATOM 2505 N N . PRO B 2 305 ? 14.071 35.679 3.751 1.00 68.62 316 PRO E N 1
ATOM 2506 C CA . PRO B 2 305 ? 13.323 36.752 4.416 1.00 78.53 316 PRO E CA 1
ATOM 2507 C C . PRO B 2 305 ? 13.628 36.823 5.905 1.00 65.73 316 PRO E C 1
ATOM 2508 O O . PRO B 2 305 ? 14.169 35.894 6.507 1.00 61.41 316 PRO E O 1
ATOM 2512 N N . LYS B 2 306 ? 13.269 37.960 6.498 1.00 80.98 317 LYS E N 1
ATOM 2513 C CA . LYS B 2 306 ? 13.456 38.159 7.929 1.00 89.55 317 LYS E CA 1
ATOM 2514 C C . LYS B 2 306 ? 12.466 37.295 8.702 1.00 100.07 317 LYS E C 1
ATOM 2515 O O . LYS B 2 306 ? 11.253 37.383 8.487 1.00 92.66 317 LYS E O 1
ATOM 2521 N N . PHE B 2 307 ? 12.984 36.462 9.598 1.00 92.12 318 PHE E N 1
ATOM 2522 C CA . PHE B 2 307 ? 12.154 35.525 10.344 1.00 94.37 318 PHE E CA 1
ATOM 2523 C C . PHE B 2 307 ? 12.791 35.219 11.698 1.00 95.45 318 PHE E C 1
ATOM 2524 O O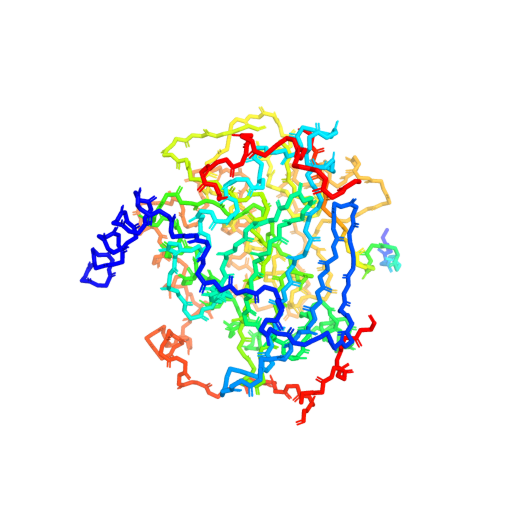 . PHE B 2 307 ? 12.819 34.069 12.139 1.00 89.57 318 PHE E O 1
ATOM 2532 N N . GLY B 2 311 ? 5.374 31.118 15.187 1.00 97.96 322 GLY E N 1
ATOM 2533 C CA . GLY B 2 311 ? 5.060 31.596 13.853 1.00 110.85 322 GLY E CA 1
ATOM 2534 C C . GLY B 2 311 ? 4.923 33.104 13.777 1.00 120.03 322 GLY E C 1
ATOM 2535 O O . GLY B 2 311 ? 4.044 33.690 14.410 1.00 100.41 322 GLY E O 1
ATOM 2536 N N . ASP B 2 312 ? 5.796 33.735 12.998 1.00 135.19 323 ASP E N 1
ATOM 2537 C CA . ASP B 2 312 ? 5.805 35.184 12.842 1.00 142.14 323 ASP E CA 1
ATOM 2538 C C . ASP B 2 312 ? 5.121 35.552 11.531 1.00 132.04 323 ASP E C 1
ATOM 2539 O O . ASP B 2 312 ? 5.523 35.081 10.462 1.00 118.29 323 ASP E O 1
ATOM 2544 N N . THR B 2 313 ? 4.092 36.390 11.619 1.00 132.50 324 THR E N 1
ATOM 2545 C CA . THR B 2 313 ? 3.428 36.941 10.438 1.00 127.88 324 THR E CA 1
ATOM 2546 C C . THR B 2 313 ? 4.018 38.300 10.073 1.00 131.11 324 THR E C 1
ATOM 2547 O O . THR B 2 313 ? 3.305 39.270 9.820 1.00 124.99 324 THR E O 1
ATOM 2551 N N . SER B 2 314 ? 5.351 38.367 10.044 1.00 134.73 325 SER E N 1
ATOM 2552 C CA . SER B 2 314 ? 6.042 39.648 9.954 1.00 126.09 325 SER E CA 1
ATOM 2553 C C . SER B 2 314 ? 6.050 40.223 8.543 1.00 123.78 325 SER E C 1
ATOM 2554 O O . SER B 2 314 ? 6.029 41.449 8.383 1.00 117.23 325 SER E O 1
ATOM 2557 N N . ASN B 2 315 ? 6.083 39.376 7.515 1.00 116.09 326 ASN E N 1
ATOM 2558 C CA . ASN B 2 315 ? 6.206 39.866 6.148 1.00 98.60 326 ASN E CA 1
ATOM 2559 C C . ASN B 2 315 ? 4.874 40.230 5.507 1.00 111.10 326 ASN E C 1
ATOM 2560 O O . ASN B 2 315 ? 4.854 41.050 4.582 1.00 101.81 326 ASN E O 1
ATOM 2565 N N . PHE B 2 316 ? 3.768 39.651 5.965 1.00 114.62 327 PHE E N 1
ATOM 2566 C CA . PHE B 2 316 ? 2.472 39.995 5.404 1.00 98.07 327 PHE E CA 1
ATOM 2567 C C . PHE B 2 316 ? 1.959 41.305 6.000 1.00 118.88 327 PHE E C 1
ATOM 2568 O O . PHE B 2 316 ? 2.471 41.812 7.001 1.00 140.27 327 PHE E O 1
ATOM 2576 N N . ASP B 2 317 ? 0.927 41.854 5.365 1.00 114.49 328 ASP E N 1
ATOM 2577 C CA . ASP B 2 317 ? 0.331 43.109 5.812 1.00 107.90 328 ASP E CA 1
ATOM 2578 C C . ASP B 2 317 ? -1.165 42.949 6.067 1.00 106.05 328 ASP E C 1
ATOM 2579 O O . ASP B 2 317 ? -1.859 42.246 5.333 1.00 109.49 328 ASP E O 1
ATOM 2584 N N . SER B 2 327 ? -26.980 29.720 8.368 1.00 80.19 338 SER E N 1
ATOM 2585 C CA . SER B 2 327 ? -27.583 28.672 9.183 1.00 96.24 338 SER E CA 1
ATOM 2586 C C . SER B 2 327 ? -26.607 27.521 9.406 1.00 99.99 338 SER E C 1
ATOM 2587 O O . SER B 2 327 ? -25.686 27.316 8.617 1.00 108.10 338 SER E O 1
ATOM 2590 N N . ILE B 2 328 ? -26.813 26.775 10.495 1.00 112.76 339 ILE E N 1
ATOM 2591 C CA . ILE B 2 328 ? -26.018 25.577 10.747 1.00 125.13 339 ILE E CA 1
ATOM 2592 C C . ILE B 2 328 ? -26.542 24.390 9.950 1.00 132.73 339 ILE E C 1
ATOM 2593 O O . ILE B 2 328 ? -25.827 23.395 9.791 1.00 129.23 339 ILE E O 1
ATOM 2598 N N . ASN B 2 329 ? -27.769 24.467 9.437 1.00 167.62 340 ASN E N 1
ATOM 2599 C CA . ASN B 2 329 ? -28.283 23.408 8.579 1.00 175.52 340 ASN E CA 1
ATOM 2600 C C . ASN B 2 329 ? -27.468 23.325 7.293 1.00 174.51 340 ASN E C 1
ATOM 2601 O O . ASN B 2 329 ? -26.996 24.338 6.769 1.00 166.42 340 ASN E O 1
ATOM 2603 N N . GLU B 2 330 ? -27.296 22.102 6.792 1.00 138.39 341 GLU E N 1
ATOM 2604 C CA . GLU B 2 330 ? -26.508 21.891 5.584 1.00 125.49 341 GLU E CA 1
ATOM 2605 C C . GLU B 2 330 ? -27.158 22.585 4.394 1.00 128.12 341 GLU E C 1
ATOM 2606 O O . GLU B 2 330 ? -28.337 22.369 4.099 1.00 120.61 341 GLU E O 1
ATOM 2608 N N . LYS B 2 331 ? -26.381 23.426 3.713 1.00 121.35 342 LYS E N 1
ATOM 2609 C CA . LYS B 2 331 ? -26.854 24.198 2.571 1.00 123.34 342 LYS E CA 1
ATOM 2610 C C . LYS B 2 331 ? -25.970 23.905 1.368 1.00 114.75 342 LYS E C 1
ATOM 2611 O O . LYS B 2 331 ? -24.743 24.022 1.454 1.00 103.93 342 LYS E O 1
ATOM 2613 N N . CYS B 2 332 ? -26.599 23.526 0.252 1.00 110.00 343 CYS E N 1
ATOM 2614 C CA . CYS B 2 332 ? -25.896 23.147 -0.977 1.00 105.13 343 CYS E CA 1
ATOM 2615 C C . CYS B 2 332 ? -24.870 22.045 -0.731 1.00 115.54 343 CYS E C 1
ATOM 2616 O O . CYS B 2 332 ? -23.874 21.943 -1.451 1.00 123.53 343 CYS E O 1
ATOM 2619 N N . GLY B 2 333 ? -25.111 21.204 0.277 1.00 124.04 344 GLY E N 1
ATOM 2620 C CA . GLY B 2 333 ? -24.112 20.222 0.665 1.00 124.53 344 GLY E CA 1
ATOM 2621 C C . GLY B 2 333 ? -23.849 19.185 -0.408 1.00 122.33 344 GLY E C 1
ATOM 2622 O O . GLY B 2 333 ? -22.697 18.841 -0.684 1.00 123.03 344 GLY E O 1
ATOM 2623 N N . LYS B 2 334 ? -24.914 18.670 -1.029 1.00 107.66 345 LYS E N 1
ATOM 2624 C CA . LYS B 2 334 ? -24.756 17.656 -2.064 1.00 105.11 345 LYS E CA 1
ATOM 2625 C C . LYS B 2 334 ? -24.025 18.188 -3.290 1.00 111.01 345 LYS E C 1
ATOM 2626 O O . LYS B 2 334 ? -23.453 17.395 -4.046 1.00 106.88 345 LYS E O 1
ATOM 2628 N N . GLU B 2 335 ? -24.027 19.507 -3.503 1.00 116.67 346 GLU E N 1
ATOM 2629 C CA . GLU B 2 335 ? -23.260 20.089 -4.598 1.00 111.54 346 GLU E CA 1
ATOM 2630 C C . GLU B 2 335 ? -21.759 19.919 -4.404 1.00 111.45 346 GLU E C 1
ATOM 2631 O O . GLU B 2 335 ? -21.001 20.060 -5.370 1.00 101.64 346 GLU E O 1
ATOM 2637 N N . PHE B 2 336 ? -21.316 19.621 -3.185 1.00 101.66 347 PHE E N 1
ATOM 2638 C CA . PHE B 2 336 ? -19.911 19.398 -2.872 1.00 105.58 347 PHE E CA 1
ATOM 2639 C C . PHE B 2 336 ? -19.717 18.031 -2.224 1.00 111.00 347 PHE E C 1
ATOM 2640 O O . PHE B 2 336 ? -18.929 17.869 -1.290 1.00 114.20 347 PHE E O 1
ATOM 2648 N N . THR B 2 337 ? -20.451 17.030 -2.716 1.00 111.00 348 THR E N 1
ATOM 2649 C CA . THR B 2 337 ? -20.291 15.670 -2.209 1.00 109.99 348 THR E CA 1
ATOM 2650 C C . THR B 2 337 ? -18.913 15.114 -2.550 1.00 110.06 348 THR E C 1
ATOM 2651 O O . THR B 2 337 ? -18.296 14.424 -1.729 1.00 123.97 348 THR E O 1
ATOM 2655 N N . GLU B 2 338 ? -18.410 15.414 -3.751 1.00 111.91 349 GLU E N 1
ATOM 2656 C CA . GLU B 2 338 ? -17.061 14.994 -4.122 1.00 113.71 349 GLU E CA 1
ATOM 2657 C C . GLU B 2 338 ? -16.031 15.549 -3.146 1.00 118.42 349 GLU E C 1
ATOM 2658 O O . GLU B 2 338 ? -15.128 14.832 -2.699 1.00 119.87 349 GLU E O 1
ATOM 2660 N N . PHE B 2 339 ? -16.153 16.828 -2.804 1.00 109.97 350 PHE E N 1
ATOM 2661 C CA . PHE B 2 339 ? -15.355 17.420 -1.738 1.00 106.94 350 PHE E CA 1
ATOM 2662 C C . PHE B 2 339 ? -15.822 16.824 -0.413 1.00 108.35 350 PHE E C 1
ATOM 2663 O O . PHE B 2 339 ? -16.642 17.409 0.294 1.00 117.74 350 PHE E O 1
#

Solvent-accessible surface area: 15581 Å² total

B-factor: mean 65.58, std 33.7, range [10.95, 191.66]

Foldseek 3Di:
DDDDVVVVDDDDDDDD/DVVLVVLLVQLVVCLVVPDEPFDDPVQWDADAFFAADQFWGWGWIQGPPPRTTWIKTKGFPCRCVVVVLVVLVQVQSSNQSRGDAPQEWHFDHWYDALTITITTTHDAAQAFQLLVLLVVLAALVLLLLQLLSVLVVLVNQVSNQKAQQEDDSNQWGQHQQRYTYGYDRRPMDGDPPWDFEDYDLLLFALCRLVRHTDGNLSVLLSSLQRSQCRHRVHGQFDDDDSVRSNVVLLVLDGDHDPPDDPQSVVLSSQSSPNPSASHACNDPVHSVVNCVGPSNPVPDSVCSRVVPDRRPDRHPDPPNPNGDPSHRDCNVVVPVD

Nearest PDB structures (foldseek):
  8ukp-assembly1_E  TM=1.003E+00  e=1.311E-66  Mus musculus
  6ypp-assembly1_A  TM=9.710E-01  e=6.484E-56  Cricetulus griseus
  6i2c-assembly1_A  TM=9.813E-01  e=3.643E-55  Cricetulus griseus
  7s26-assembly1_A  TM=8.683E-01  e=4.177E-26  Homo sapiens
  8x8x-assembly2_B  TM=8.279E-01  e=5.563E-25  Homo sapiens